Protein AF-A0A954S8F6-F1 (afdb_monomer)

pLDDT: mean 86.88, std 18.27, range [24.78, 98.88]

Sequence (332 aa):
MHRRHVLLTLLISCIGATTTIAADQAVTIVTLGDSITKGVRTGVTADETFASLTETSLTEKGVECQVVNVGIGGERTDQALNRLDEIIELKPRVVTVMYGTNDSYVDPGKVSSRITVEEYTSNLQEIVTQLLLADIQPVLMTEPRWAADASPNGLGEHPNLRLAHYVDACRNVADQLGVPLVDHFAHWTSAESRGQTLRDWTTDGCHPNPAGHRELTQVMLPDLEQVVSHSAGQESAVSELPKRLLSGSEPVRVVCFGDSVTGLYYHTGGRRAYTDLLGIALRRLCPRADVTTINAGISGHTTRDALARIDKDVLAHDPSLVTVMFGLNDMT

Nearest PDB structures (foldseek):
  4q9a-assembly1_B  TM=8.077E-01  e=2.469E-11  Parabacteroides merdae ATCC 43184
  3mil-assembly1_B  TM=7.822E-01  e=2.783E-11  Saccharomyces cerevisiae
  6hfz-assembly3_C  TM=8.121E-01  e=3.360E-09  Roseburia intestinalis L1-82
  6hh9-assembly4_D  TM=8.091E-01  e=1.415E-08  Roseburia intestinalis L1-82
  3dc7-assembly1_C  TM=7.038E-01  e=4.813E-09  Lactiplantibacillus plantarum

Mean predicted aligned error: 11.32 Å

Structure (mmCIF, N/CA/C/O backbone):
data_AF-A0A954S8F6-F1
#
_entry.id   AF-A0A954S8F6-F1
#
loop_
_atom_site.group_PDB
_atom_site.id
_atom_site.type_symbol
_atom_site.label_atom_id
_atom_site.label_alt_id
_atom_site.label_comp_id
_atom_site.label_asym_id
_atom_site.label_entity_id
_atom_site.label_seq_id
_atom_site.pdbx_PDB_ins_code
_atom_site.Cartn_x
_atom_site.Cartn_y
_atom_site.Cartn_z
_atom_site.occupancy
_atom_site.B_iso_or_equiv
_atom_site.auth_seq_id
_atom_site.auth_comp_id
_atom_site.auth_asym_id
_atom_site.auth_atom_id
_atom_site.pdbx_PDB_model_num
ATOM 1 N N . MET A 1 1 ? 15.541 -12.381 52.012 1.00 35.53 1 MET A N 1
ATOM 2 C CA . MET A 1 1 ? 14.583 -12.888 51.003 1.00 35.53 1 MET A CA 1
ATOM 3 C C . MET A 1 1 ? 13.767 -11.713 50.475 1.00 35.53 1 MET A C 1
ATOM 5 O O . MET A 1 1 ? 12.872 -11.236 51.158 1.00 35.53 1 MET A O 1
ATOM 9 N N . HIS A 1 2 ? 14.173 -11.158 49.332 1.00 27.66 2 HIS A N 1
ATOM 10 C CA . HIS A 1 2 ? 13.550 -9.983 48.714 1.00 27.66 2 HIS A CA 1
ATOM 11 C C . HIS A 1 2 ? 12.275 -10.383 47.959 1.00 27.66 2 HIS A C 1
ATOM 13 O O . HIS A 1 2 ? 12.336 -11.159 47.008 1.00 27.66 2 HIS A O 1
ATOM 19 N N . ARG A 1 3 ? 11.128 -9.832 48.368 1.00 30.47 3 ARG A N 1
ATOM 20 C CA . ARG A 1 3 ? 9.889 -9.856 47.582 1.00 30.47 3 ARG A CA 1
ATOM 21 C C . ARG A 1 3 ? 10.039 -8.863 46.429 1.00 30.47 3 ARG A C 1
ATOM 23 O O . ARG A 1 3 ? 10.057 -7.659 46.659 1.00 30.47 3 ARG A O 1
ATOM 30 N N . ARG A 1 4 ? 10.158 -9.360 45.197 1.00 28.64 4 ARG A N 1
ATOM 31 C CA . ARG A 1 4 ? 9.982 -8.537 43.995 1.00 28.64 4 ARG A CA 1
ATOM 32 C C . ARG A 1 4 ? 8.484 -8.331 43.786 1.00 28.64 4 ARG A C 1
ATOM 34 O O . ARG A 1 4 ? 7.770 -9.263 43.430 1.00 28.64 4 ARG A O 1
ATOM 41 N N . HIS A 1 5 ? 8.013 -7.123 44.069 1.00 26.52 5 HIS A N 1
ATOM 42 C CA . HIS A 1 5 ? 6.711 -6.654 43.621 1.00 26.52 5 HIS A CA 1
ATOM 43 C C . HIS A 1 5 ? 6.795 -6.414 42.110 1.00 26.52 5 HIS A C 1
ATOM 45 O O . HIS A 1 5 ? 7.538 -5.545 41.665 1.00 26.52 5 HIS A O 1
ATOM 51 N N . VAL A 1 6 ? 6.071 -7.212 41.326 1.00 27.22 6 VAL A N 1
ATOM 52 C CA . VAL A 1 6 ? 5.793 -6.905 39.920 1.00 27.22 6 VAL A CA 1
ATOM 53 C C . VAL A 1 6 ? 4.703 -5.838 39.932 1.00 27.22 6 VAL A C 1
ATOM 55 O O . VAL A 1 6 ? 3.551 -6.119 40.260 1.00 27.22 6 VAL A O 1
ATOM 58 N N . LEU A 1 7 ? 5.102 -4.592 39.689 1.00 24.78 7 LEU A N 1
ATOM 59 C CA . LEU A 1 7 ? 4.207 -3.453 39.538 1.00 24.78 7 LEU A CA 1
ATOM 60 C C . LEU A 1 7 ? 3.662 -3.491 38.104 1.00 24.78 7 LEU A C 1
ATOM 62 O O . LEU A 1 7 ? 4.373 -3.163 37.159 1.00 24.78 7 LEU A O 1
ATOM 66 N N . LEU A 1 8 ? 2.423 -3.954 37.938 1.00 27.19 8 LEU A N 1
ATOM 67 C CA . LEU A 1 8 ? 1.682 -3.818 36.688 1.00 27.19 8 LEU A CA 1
ATOM 68 C C . LEU A 1 8 ? 1.157 -2.377 36.633 1.00 27.19 8 LEU A C 1
ATOM 7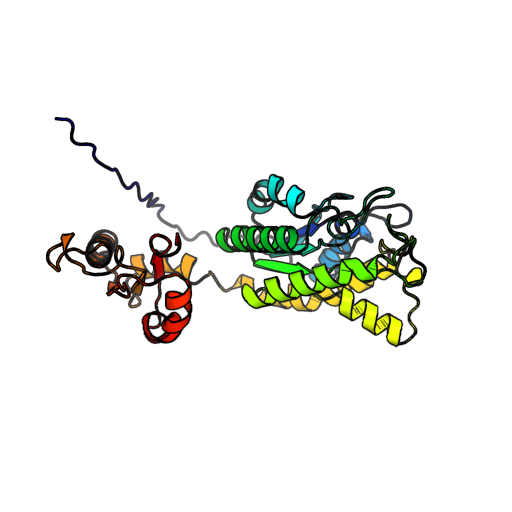0 O O . LEU A 1 8 ? 0.134 -2.059 37.240 1.00 27.19 8 LEU A O 1
ATOM 74 N N . THR A 1 9 ? 1.902 -1.484 35.987 1.00 27.47 9 THR A N 1
ATOM 75 C CA . THR A 1 9 ? 1.496 -0.086 35.820 1.00 27.47 9 THR A CA 1
ATOM 76 C C . THR A 1 9 ? 0.449 -0.001 34.712 1.00 27.47 9 THR A C 1
ATOM 78 O O . THR A 1 9 ? 0.787 0.138 33.542 1.00 27.47 9 THR A O 1
ATOM 81 N N . LEU A 1 10 ? -0.833 -0.098 35.075 1.00 30.28 10 LEU A N 1
ATOM 82 C CA . LEU A 1 10 ? -1.921 0.377 34.221 1.00 30.28 10 LEU A CA 1
ATOM 83 C C . LEU A 1 10 ? -1.986 1.903 34.387 1.00 30.28 10 LEU A C 1
ATOM 85 O O . LEU A 1 10 ? -2.460 2.407 35.407 1.00 30.28 10 LEU A O 1
ATOM 89 N N . LEU A 1 11 ? -1.448 2.643 33.419 1.00 28.64 11 LEU A N 1
ATOM 90 C CA . LEU A 1 11 ? -1.574 4.098 33.345 1.00 28.64 11 LEU A CA 1
ATOM 91 C C . LEU A 1 11 ? -3.010 4.445 32.924 1.00 28.64 11 LEU A C 1
ATOM 93 O O . LEU A 1 11 ? -3.308 4.596 31.745 1.00 28.64 11 LEU A O 1
ATOM 97 N N . ILE A 1 12 ? -3.917 4.559 33.895 1.00 35.09 12 ILE A N 1
ATOM 98 C CA . ILE A 1 12 ? -5.211 5.219 33.687 1.00 35.09 12 ILE A CA 1
ATOM 99 C C . ILE A 1 12 ? -4.988 6.699 33.994 1.00 35.09 12 ILE A C 1
ATOM 101 O O . ILE A 1 12 ? -5.009 7.118 35.152 1.00 35.09 12 ILE A O 1
ATOM 105 N N . SER A 1 13 ? -4.709 7.489 32.957 1.00 32.06 13 SER A N 1
ATOM 106 C CA . SER A 1 13 ? -4.679 8.946 33.080 1.00 32.06 13 SER A CA 1
ATOM 107 C C . SER A 1 13 ? -6.116 9.451 33.223 1.00 32.06 13 SER A C 1
ATOM 109 O O . SER A 1 13 ? -6.873 9.508 32.256 1.00 32.06 13 SER A O 1
ATOM 111 N N . CYS A 1 14 ? -6.519 9.773 34.451 1.00 36.16 14 CYS A N 1
ATOM 112 C CA . CYS A 1 14 ? -7.764 10.480 34.728 1.00 36.16 14 CYS A CA 1
ATOM 113 C C . CYS A 1 14 ? -7.621 11.941 34.284 1.00 36.16 14 CYS A C 1
ATOM 115 O O . CYS A 1 14 ? -7.151 12.777 35.055 1.00 36.16 14 CYS A O 1
ATOM 117 N N . ILE A 1 15 ? -8.053 12.262 33.065 1.00 40.09 15 ILE A N 1
ATOM 118 C CA . ILE A 1 15 ? -8.309 13.645 32.653 1.00 40.09 15 ILE A CA 1
ATOM 119 C C . ILE A 1 15 ? -9.824 13.810 32.568 1.00 40.09 15 ILE A C 1
ATOM 121 O O . ILE A 1 15 ? -10.498 13.131 31.797 1.00 40.09 15 ILE A O 1
ATOM 125 N N . GLY A 1 16 ? -10.369 14.690 33.409 1.00 38.03 16 GLY A N 1
ATOM 126 C CA . GLY A 1 16 ? -11.759 15.115 33.312 1.00 38.03 16 GLY A CA 1
ATOM 127 C C . GLY A 1 16 ? -11.984 15.787 31.963 1.00 38.03 16 GLY A C 1
ATOM 128 O O . GLY A 1 16 ? -11.446 16.862 31.713 1.00 38.03 16 GLY A O 1
ATOM 129 N N . ALA A 1 17 ? -12.753 15.145 31.089 1.00 35.62 17 ALA A N 1
ATOM 130 C CA . ALA A 1 17 ? -13.111 15.702 29.797 1.00 35.62 17 ALA A CA 1
ATOM 131 C C . ALA A 1 17 ? -14.203 16.764 29.988 1.00 35.62 17 ALA A C 1
ATOM 133 O O . ALA A 1 17 ? -15.392 16.461 30.068 1.00 35.62 17 ALA A O 1
ATOM 134 N N . THR A 1 18 ? -13.802 18.031 30.061 1.00 33.28 18 THR A N 1
ATOM 135 C CA . THR A 1 18 ? -14.641 19.111 29.541 1.00 33.28 18 THR A CA 1
ATOM 136 C C . THR A 1 18 ? -14.766 18.890 28.039 1.00 33.28 18 THR A C 1
ATOM 138 O O . THR A 1 18 ? -13.756 18.880 27.339 1.00 33.28 18 THR A O 1
ATOM 141 N N . THR A 1 19 ? -15.984 18.679 27.545 1.00 36.97 19 THR A N 1
ATOM 142 C CA . THR A 1 19 ? -16.290 18.596 26.113 1.00 36.97 19 THR A CA 1
ATOM 143 C C . THR A 1 19 ? -16.042 19.951 25.456 1.00 36.97 19 THR A C 1
ATOM 145 O O . THR A 1 19 ? -16.948 20.769 25.309 1.00 36.97 19 THR A O 1
ATOM 148 N N . THR A 1 20 ? -14.795 20.204 25.077 1.00 31.44 20 THR A N 1
ATOM 149 C CA . THR A 1 20 ? -14.475 21.094 23.966 1.00 31.44 20 THR A CA 1
ATOM 150 C C . THR A 1 20 ? -14.932 20.388 22.700 1.00 31.44 20 THR A C 1
ATOM 152 O O . THR A 1 20 ? -14.438 19.308 22.388 1.00 31.44 20 THR A O 1
ATOM 155 N N . ILE A 1 21 ? -15.898 20.979 21.997 1.00 35.75 21 ILE A N 1
ATOM 156 C CA . ILE A 1 21 ? -16.168 20.643 20.600 1.00 35.75 21 ILE A CA 1
ATOM 157 C C . ILE A 1 21 ? -14.847 20.905 19.877 1.00 35.75 21 ILE A C 1
ATOM 159 O O . ILE A 1 21 ? -14.405 22.054 19.810 1.00 35.75 21 ILE A O 1
ATOM 163 N N . ALA A 1 22 ? -14.159 19.837 19.474 1.00 34.97 22 ALA A N 1
ATOM 164 C CA . ALA A 1 22 ? -12.954 19.949 18.674 1.00 34.97 22 ALA A CA 1
ATOM 165 C C . ALA A 1 22 ? -13.327 20.717 17.404 1.00 34.97 22 ALA A C 1
ATOM 167 O O . ALA A 1 22 ? -14.309 20.381 16.744 1.00 34.97 22 ALA A O 1
ATOM 168 N N . ALA A 1 23 ? -12.594 21.792 17.116 1.00 38.78 23 ALA A N 1
ATOM 169 C CA . ALA A 1 23 ? -12.636 22.395 15.796 1.00 38.78 23 ALA A CA 1
ATOM 170 C C . ALA A 1 23 ? -12.274 21.301 14.786 1.00 38.78 23 ALA A C 1
ATOM 172 O O . ALA A 1 23 ? -11.316 20.565 15.030 1.00 38.78 23 ALA A O 1
ATOM 173 N N . ASP A 1 24 ? -13.071 21.180 13.728 1.00 51.25 24 ASP A N 1
ATOM 174 C CA . ASP A 1 24 ? -12.908 20.197 12.657 1.00 51.25 24 ASP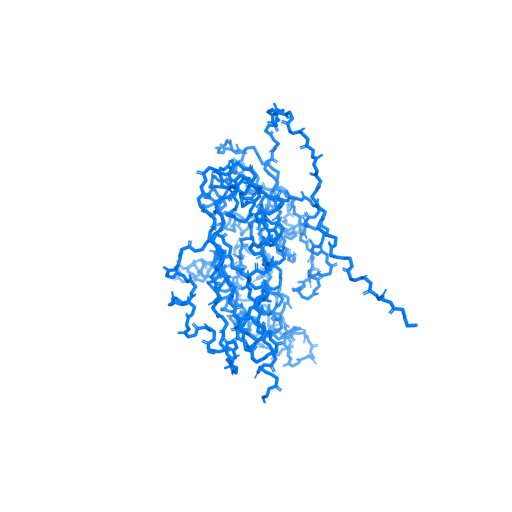 A CA 1
ATOM 175 C C . ASP A 1 24 ? -11.498 20.371 12.070 1.00 51.25 24 ASP A C 1
ATOM 177 O O . ASP A 1 24 ? -11.211 21.352 11.386 1.00 51.25 24 ASP A O 1
ATOM 181 N N . GLN A 1 25 ? -10.551 19.526 12.484 1.00 60.25 25 GLN A N 1
ATOM 182 C CA . GLN A 1 25 ? -9.204 19.551 11.928 1.00 60.25 25 GLN A CA 1
ATOM 183 C C . GLN A 1 25 ? -9.266 18.838 10.583 1.00 60.25 25 GLN A C 1
ATOM 185 O O . GLN A 1 25 ? -9.757 17.712 10.520 1.00 60.25 25 GLN A O 1
ATOM 190 N N . ALA A 1 26 ? -8.747 19.490 9.539 1.00 75.81 26 ALA A N 1
ATOM 191 C CA . ALA A 1 26 ? -8.613 18.907 8.211 1.00 75.81 26 ALA A CA 1
ATOM 192 C C . ALA A 1 26 ? -8.080 17.468 8.293 1.00 75.81 26 ALA A C 1
ATOM 194 O O . ALA A 1 26 ? -7.115 17.184 9.010 1.00 75.81 26 ALA A O 1
ATOM 195 N N . VAL A 1 27 ? -8.714 16.554 7.561 1.00 87.69 27 VAL A N 1
ATOM 196 C CA . VAL A 1 27 ? -8.356 15.135 7.560 1.00 87.69 27 VAL A CA 1
ATOM 197 C C . VAL A 1 27 ? -6.964 14.966 6.954 1.00 87.69 27 VAL A C 1
ATOM 199 O O . VAL A 1 27 ? -6.776 15.194 5.762 1.00 87.69 27 VAL A O 1
ATOM 202 N N . THR A 1 28 ? -5.986 14.527 7.742 1.00 94.19 28 THR A N 1
ATOM 203 C CA . THR A 1 28 ? -4.656 14.191 7.216 1.00 94.19 28 THR A CA 1
ATOM 204 C C . THR A 1 28 ? -4.679 12.812 6.555 1.00 94.19 28 THR A C 1
ATOM 206 O O . THR A 1 28 ? -5.006 11.810 7.194 1.00 94.19 28 THR A O 1
ATOM 209 N N . ILE A 1 29 ? -4.284 12.748 5.288 1.00 96.12 29 ILE A N 1
ATOM 210 C CA . ILE A 1 29 ? -4.060 11.522 4.515 1.00 96.12 29 ILE A CA 1
ATOM 211 C C . ILE A 1 29 ? -2.573 11.469 4.178 1.00 96.12 29 ILE A C 1
ATOM 213 O O . ILE A 1 29 ? -2.017 12.451 3.702 1.00 96.12 29 ILE A O 1
ATOM 217 N N . VAL A 1 30 ? -1.911 10.338 4.394 1.00 98.44 30 VAL A N 1
ATOM 218 C CA . VAL A 1 30 ? -0.504 10.154 4.012 1.00 98.44 30 VAL A CA 1
ATOM 219 C C . VAL A 1 30 ? -0.404 9.173 2.846 1.00 98.44 30 VAL A C 1
ATOM 221 O O . VAL A 1 30 ? -1.067 8.135 2.831 1.00 98.44 30 VAL A O 1
ATOM 224 N N . THR A 1 31 ? 0.449 9.478 1.867 1.00 98.62 31 THR A N 1
ATOM 225 C CA . THR A 1 31 ? 0.816 8.537 0.800 1.00 98.62 31 THR A CA 1
ATOM 226 C C . THR A 1 31 ? 2.229 8.011 1.024 1.00 98.62 31 THR A C 1
ATOM 228 O O . THR A 1 31 ? 3.208 8.741 0.837 1.00 98.62 31 THR A O 1
ATOM 231 N N . LEU A 1 32 ? 2.328 6.745 1.428 1.00 98.81 32 LEU A N 1
ATOM 232 C CA . LEU A 1 32 ? 3.564 6.014 1.683 1.00 98.81 32 LEU A CA 1
ATOM 233 C C . LEU A 1 32 ? 3.915 5.135 0.476 1.00 98.81 32 LEU A C 1
ATOM 235 O O . LEU A 1 32 ? 3.079 4.400 -0.044 1.00 98.81 32 LEU A O 1
ATOM 239 N N . GLY A 1 33 ? 5.158 5.211 0.013 1.00 98.56 33 GLY A N 1
ATOM 240 C CA . GLY A 1 33 ? 5.628 4.386 -1.091 1.00 98.56 33 GLY A CA 1
ATOM 241 C C . GLY A 1 33 ? 6.984 4.817 -1.622 1.00 98.56 33 GLY A C 1
ATOM 242 O O . GLY A 1 33 ? 7.733 5.543 -0.964 1.00 98.56 33 GLY A O 1
ATOM 243 N N . ASP A 1 34 ? 7.281 4.389 -2.841 1.00 98.50 34 ASP A N 1
ATOM 244 C CA . ASP A 1 34 ? 8.601 4.544 -3.438 1.00 98.50 34 ASP A CA 1
ATOM 245 C C . ASP A 1 34 ? 8.728 5.757 -4.393 1.00 98.50 34 ASP A C 1
ATOM 247 O O . ASP A 1 34 ? 8.189 6.843 -4.143 1.00 98.50 34 ASP A O 1
ATOM 251 N N . SER A 1 35 ? 9.479 5.612 -5.495 1.00 97.62 35 SER A N 1
ATOM 252 C CA . SER A 1 35 ? 9.601 6.633 -6.540 1.00 97.62 35 SER A CA 1
ATOM 253 C C . SER A 1 35 ? 8.281 6.955 -7.236 1.00 97.62 35 SER A C 1
ATOM 255 O O . SER A 1 35 ? 8.117 8.096 -7.676 1.00 97.62 35 SER A O 1
ATOM 257 N N . ILE A 1 36 ? 7.355 6.000 -7.346 1.00 98.19 36 ILE A N 1
ATOM 258 C CA . ILE A 1 36 ? 6.042 6.223 -7.960 1.00 98.19 36 ILE A CA 1
ATOM 259 C C . ILE A 1 36 ? 5.189 7.102 -7.041 1.00 98.19 36 ILE A C 1
ATOM 261 O O . ILE A 1 36 ? 4.585 8.064 -7.515 1.00 98.19 36 ILE A O 1
ATOM 265 N N . THR A 1 37 ? 5.229 6.852 -5.729 1.00 98.62 37 THR A N 1
ATOM 266 C CA . THR A 1 37 ? 4.593 7.718 -4.725 1.00 98.62 37 THR A CA 1
ATOM 267 C C . THR A 1 37 ? 5.226 9.094 -4.674 1.00 98.62 37 THR A C 1
ATOM 269 O O . THR A 1 37 ? 4.508 10.089 -4.728 1.00 98.62 37 THR A O 1
ATOM 272 N N . LYS A 1 38 ? 6.562 9.185 -4.681 1.00 98.12 38 LYS A N 1
ATOM 273 C CA . LYS A 1 38 ? 7.257 10.479 -4.744 1.00 98.12 38 LYS A CA 1
ATOM 274 C C . LYS A 1 38 ? 6.790 11.316 -5.941 1.00 98.12 38 LYS A C 1
ATOM 276 O O . LYS A 1 38 ? 6.601 12.520 -5.796 1.00 98.12 38 LYS A O 1
ATOM 281 N N . GLY A 1 39 ? 6.634 10.689 -7.111 1.00 95.44 39 GLY A N 1
ATOM 282 C CA . GLY A 1 39 ? 6.014 11.242 -8.323 1.00 95.44 39 GLY A CA 1
ATOM 283 C C . GLY A 1 39 ? 6.804 12.344 -9.042 1.00 95.44 39 GLY A C 1
ATOM 284 O O . GLY A 1 39 ? 6.907 12.328 -10.264 1.00 95.44 39 GLY A O 1
ATOM 285 N N . VAL A 1 40 ? 7.425 13.274 -8.311 1.00 92.62 40 VAL A N 1
ATOM 286 C CA . VAL A 1 40 ? 8.182 14.393 -8.885 1.00 92.62 40 VAL A CA 1
ATOM 287 C C . VAL A 1 40 ? 9.426 13.886 -9.608 1.00 92.62 40 VAL A C 1
ATOM 289 O O . VAL A 1 40 ? 10.356 13.344 -8.998 1.00 92.62 40 VAL A O 1
ATOM 292 N N . ARG A 1 41 ? 9.458 14.115 -10.922 1.00 90.31 41 ARG A N 1
ATOM 293 C CA . ARG A 1 41 ? 10.547 13.733 -11.829 1.00 90.31 41 ARG A CA 1
ATOM 294 C C . ARG A 1 41 ? 10.539 14.613 -13.075 1.00 90.31 41 ARG A C 1
ATOM 296 O O . ARG A 1 41 ? 9.679 15.469 -13.249 1.00 90.31 41 ARG A O 1
ATOM 303 N N . THR A 1 42 ? 11.494 14.409 -13.978 1.00 88.19 42 THR A N 1
ATOM 304 C CA . THR A 1 42 ? 11.489 15.104 -15.271 1.00 88.19 42 THR A CA 1
ATOM 305 C C . THR A 1 42 ? 10.175 14.838 -16.012 1.00 88.19 42 THR A C 1
ATOM 307 O O . THR A 1 42 ? 9.879 13.692 -16.345 1.00 88.19 42 THR A O 1
ATOM 310 N N . GLY A 1 43 ? 9.403 15.900 -16.264 1.00 88.31 43 GLY A N 1
ATOM 311 C CA . GLY A 1 43 ? 8.100 15.830 -16.934 1.00 88.31 43 GLY A CA 1
ATOM 312 C C . GLY A 1 43 ? 6.888 15.633 -16.015 1.00 88.31 43 GLY A C 1
ATOM 313 O O . GLY A 1 43 ? 5.801 15.441 -16.545 1.00 88.31 43 GLY A O 1
ATOM 314 N N . VAL A 1 44 ? 7.065 15.665 -14.686 1.00 95.44 44 VAL A N 1
ATOM 315 C CA . VAL A 1 44 ? 5.975 15.634 -13.693 1.00 95.44 44 VAL A CA 1
ATOM 316 C C . VAL A 1 44 ? 6.274 16.650 -12.589 1.00 95.44 44 VAL A C 1
ATOM 318 O O . VAL A 1 44 ? 7.270 16.513 -11.868 1.00 95.44 44 VAL A O 1
ATOM 321 N N . THR A 1 45 ? 5.434 17.672 -12.451 1.00 96.12 45 THR A N 1
ATOM 322 C CA . THR A 1 45 ? 5.541 18.663 -11.369 1.00 96.12 45 THR A CA 1
ATOM 323 C C . THR A 1 45 ? 4.869 18.176 -10.080 1.00 96.12 45 THR A C 1
ATOM 325 O O . THR A 1 45 ? 4.191 17.152 -10.054 1.00 96.12 45 THR A O 1
ATOM 328 N N . ALA A 1 46 ? 5.087 18.881 -8.965 1.00 95.31 46 ALA A N 1
ATOM 329 C CA . ALA A 1 46 ? 4.539 18.486 -7.663 1.00 95.31 46 ALA A CA 1
ATOM 330 C C . ALA A 1 46 ? 3.000 18.441 -7.648 1.00 95.31 46 ALA A C 1
ATOM 332 O O . ALA A 1 46 ? 2.418 17.525 -7.069 1.00 95.31 46 ALA A O 1
ATOM 333 N N . ASP A 1 47 ? 2.349 19.384 -8.325 1.00 96.56 47 ASP A N 1
ATOM 334 C CA . ASP A 1 47 ? 0.896 19.487 -8.494 1.00 96.56 47 ASP A CA 1
ATOM 335 C C . ASP A 1 47 ? 0.306 18.434 -9.450 1.00 96.56 47 ASP A C 1
ATOM 337 O O . ASP A 1 47 ? -0.891 18.174 -9.411 1.00 96.56 47 ASP A O 1
ATOM 341 N N . GLU A 1 48 ? 1.141 17.766 -10.248 1.00 97.56 48 GLU A N 1
ATOM 342 C CA . GLU A 1 48 ? 0.727 16.686 -11.154 1.00 97.56 48 GLU A CA 1
ATOM 343 C C . GLU A 1 48 ? 0.854 15.286 -10.535 1.00 97.56 48 GLU A C 1
ATOM 345 O O . GLU A 1 48 ? 0.459 14.298 -11.158 1.00 97.56 48 GLU A O 1
ATOM 350 N N . THR A 1 49 ? 1.409 15.167 -9.325 1.00 98.38 49 THR A N 1
ATOM 351 C CA . THR A 1 49 ? 1.511 13.873 -8.635 1.00 98.38 49 THR A CA 1
ATOM 352 C C . THR A 1 49 ? 0.140 13.382 -8.178 1.00 98.38 49 THR A C 1
ATOM 354 O O . THR A 1 49 ? -0.738 14.177 -7.845 1.00 98.38 49 THR A O 1
ATOM 357 N N . PHE A 1 50 ? -0.042 12.061 -8.088 1.00 98.19 50 PHE A N 1
ATOM 358 C CA . PHE A 1 50 ? -1.336 11.504 -7.677 1.00 98.19 50 PHE A CA 1
ATOM 359 C C . PHE A 1 50 ? -1.742 11.955 -6.266 1.00 98.19 50 PHE A C 1
ATOM 361 O O . PHE A 1 50 ? -2.932 12.077 -5.996 1.00 98.19 50 PHE A O 1
ATOM 368 N N . ALA A 1 51 ? -0.777 12.235 -5.381 1.00 97.62 51 ALA A N 1
ATOM 369 C CA . ALA A 1 51 ? -1.034 12.763 -4.044 1.00 97.62 51 ALA A CA 1
ATOM 370 C C . ALA A 1 51 ? -1.702 14.151 -4.111 1.00 97.62 51 ALA A C 1
ATOM 372 O O . ALA A 1 51 ? -2.786 14.337 -3.560 1.00 97.62 51 ALA A O 1
ATOM 373 N N . SER A 1 52 ? -1.121 15.083 -4.873 1.00 97.75 52 SER A N 1
ATOM 374 C CA . SER A 1 52 ? -1.674 16.433 -5.074 1.00 97.75 52 SER A CA 1
ATOM 375 C C . SER A 1 52 ? -3.007 16.418 -5.825 1.00 97.75 52 SER A C 1
ATOM 377 O O . SER A 1 52 ? -3.939 17.150 -5.484 1.00 97.75 52 SER A O 1
ATOM 379 N N . LEU A 1 53 ? -3.136 15.547 -6.831 1.00 98.12 53 LEU A N 1
ATOM 380 C CA . LEU A 1 53 ? -4.389 15.367 -7.565 1.00 98.12 53 LEU A CA 1
ATOM 381 C C . LEU A 1 53 ? -5.493 14.779 -6.673 1.00 98.12 53 LEU A C 1
ATOM 383 O O . LEU A 1 53 ? -6.656 15.153 -6.821 1.00 98.12 53 LEU A O 1
ATOM 387 N N . THR A 1 54 ? -5.142 13.895 -5.733 1.00 96.94 54 THR A N 1
ATOM 388 C CA . THR A 1 54 ? -6.081 13.341 -4.744 1.00 96.94 54 THR A CA 1
ATOM 389 C C . THR A 1 54 ? -6.577 14.430 -3.800 1.00 96.94 54 THR A C 1
ATOM 391 O O . THR A 1 54 ? -7.784 14.559 -3.623 1.00 96.94 54 THR A O 1
ATOM 394 N N . GLU A 1 55 ? -5.678 15.256 -3.256 1.00 96.00 55 GLU A N 1
ATOM 395 C CA . GLU A 1 55 ? -6.045 16.392 -2.396 1.00 96.00 55 GLU A CA 1
ATOM 396 C C . GLU A 1 55 ? -6.994 17.356 -3.112 1.00 96.00 55 GLU A C 1
ATOM 398 O O . GLU A 1 55 ? -8.049 17.710 -2.583 1.00 96.00 55 GLU A O 1
ATOM 403 N N . THR A 1 56 ? -6.651 17.718 -4.352 1.00 96.19 56 THR A N 1
ATOM 404 C CA . THR A 1 56 ? -7.469 18.597 -5.197 1.00 96.19 56 THR A CA 1
ATOM 405 C C . THR A 1 56 ? -8.856 17.998 -5.421 1.00 96.19 56 THR A C 1
ATOM 407 O O . THR A 1 56 ? -9.862 18.659 -5.177 1.00 96.19 56 THR A O 1
ATOM 410 N N . SER A 1 57 ? -8.922 16.722 -5.812 1.00 95.56 57 SER A N 1
ATOM 411 C CA . SER A 1 57 ? -10.185 16.039 -6.119 1.00 95.56 57 SER A CA 1
ATOM 412 C C . SER A 1 57 ? -11.090 15.894 -4.891 1.00 95.56 57 SER A C 1
ATOM 414 O O . SER A 1 57 ? -12.305 16.058 -4.995 1.00 95.56 57 SER A O 1
ATOM 416 N N . LEU A 1 58 ? -10.518 15.601 -3.719 1.00 92.62 58 LEU A N 1
ATOM 417 C CA . LEU A 1 58 ? -11.262 15.520 -2.459 1.00 92.62 58 LEU A CA 1
ATOM 418 C C . LEU A 1 58 ? -11.764 16.904 -2.019 1.00 92.62 58 LEU A C 1
ATOM 420 O O . LEU A 1 58 ? -12.931 17.043 -1.645 1.00 92.62 58 LEU A O 1
ATOM 424 N N . THR A 1 59 ? -10.934 17.940 -2.164 1.00 91.69 59 THR A N 1
ATOM 425 C CA . THR A 1 59 ? -11.306 19.332 -1.865 1.00 91.69 59 THR A CA 1
ATOM 426 C C . THR A 1 59 ? -12.451 19.814 -2.759 1.00 91.69 59 THR A C 1
ATOM 428 O O . THR A 1 59 ? -13.418 20.397 -2.270 1.00 91.69 59 THR A O 1
ATOM 431 N N . GLU A 1 60 ? -12.402 19.527 -4.064 1.00 92.94 60 GLU A N 1
ATOM 432 C CA . GLU A 1 60 ? -13.482 19.846 -5.013 1.00 92.94 60 GLU A CA 1
ATOM 433 C C . GLU A 1 60 ? -14.805 19.147 -4.665 1.00 92.94 60 GLU A C 1
ATOM 435 O O . GLU A 1 60 ? -15.885 19.663 -4.962 1.00 92.94 60 GLU A O 1
ATOM 440 N N . LYS A 1 61 ? -14.731 17.995 -3.990 1.00 88.56 61 LYS A N 1
ATOM 441 C CA . LYS A 1 61 ? -15.882 17.250 -3.463 1.00 88.56 61 LYS A CA 1
ATOM 442 C C . LYS A 1 61 ? -16.331 17.711 -2.070 1.00 88.56 61 LYS A C 1
ATOM 444 O O . LYS A 1 61 ? -17.283 17.150 -1.531 1.00 88.56 61 LYS A O 1
ATOM 449 N N . GLY A 1 62 ? -15.704 18.745 -1.509 1.00 87.94 62 GLY A N 1
ATOM 450 C CA . GLY A 1 62 ? -16.061 19.332 -0.216 1.00 87.94 62 GLY A CA 1
ATOM 451 C C . GLY A 1 62 ? -15.470 18.612 0.997 1.00 87.94 62 GLY A C 1
ATOM 452 O O . GLY A 1 62 ? -15.933 18.844 2.111 1.00 87.94 62 GLY A O 1
ATOM 453 N N . VAL A 1 63 ? -14.473 17.745 0.801 1.00 86.81 63 VAL A N 1
ATOM 454 C CA . VAL A 1 63 ? -13.718 17.124 1.893 1.00 86.81 63 VAL A CA 1
ATOM 455 C C . VAL A 1 63 ? -12.561 18.047 2.269 1.00 86.81 63 VAL A C 1
ATOM 457 O O . VAL A 1 63 ? -11.661 18.276 1.464 1.00 86.81 63 VAL A O 1
ATOM 460 N N . GLU A 1 64 ? -12.565 18.571 3.495 1.00 88.38 64 GLU A N 1
ATOM 461 C CA . GLU A 1 64 ? -11.432 19.330 4.029 1.00 88.38 64 GLU A CA 1
ATOM 462 C C . GLU A 1 64 ? -10.326 18.354 4.461 1.00 88.38 64 GLU A C 1
ATOM 464 O O . GLU A 1 64 ? -10.393 17.739 5.528 1.00 88.38 64 GLU A O 1
ATOM 469 N N . CYS A 1 65 ? -9.318 18.164 3.607 1.00 90.88 65 CYS A N 1
ATOM 470 C CA . CYS A 1 65 ? -8.206 17.250 3.859 1.00 90.88 65 CYS A CA 1
ATOM 471 C C . CYS A 1 65 ? -6.852 17.856 3.491 1.00 90.88 65 CYS A C 1
ATOM 473 O O . CYS A 1 65 ? -6.769 18.738 2.640 1.00 90.88 65 CYS A 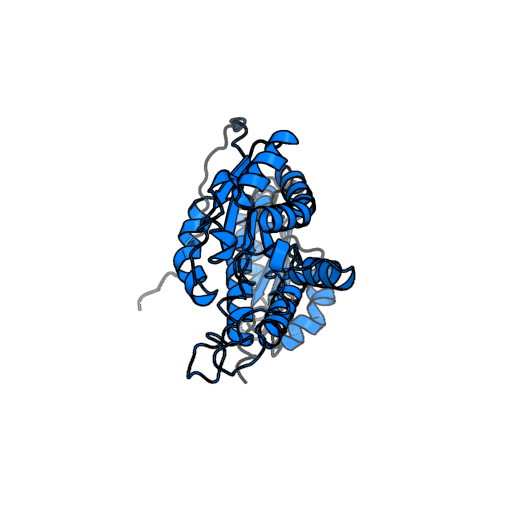O 1
ATOM 475 N N . GLN A 1 66 ? -5.798 17.311 4.097 1.00 95.00 66 GLN A N 1
ATOM 476 C CA . GLN A 1 66 ? -4.419 17.509 3.673 1.00 95.00 66 GLN A CA 1
ATOM 477 C C . GLN A 1 66 ? -3.833 16.174 3.208 1.00 95.00 66 GLN A C 1
ATOM 479 O O . GLN A 1 66 ? -3.877 15.200 3.963 1.00 95.00 66 GLN A O 1
ATOM 484 N N . VAL A 1 67 ? -3.237 16.122 2.014 1.00 96.81 67 VAL A N 1
ATOM 485 C CA . VAL A 1 67 ? -2.520 14.924 1.542 1.00 96.81 67 VAL A CA 1
ATOM 486 C C . VAL A 1 67 ? -1.010 15.128 1.663 1.00 96.81 67 VAL A C 1
ATOM 488 O O . VAL A 1 67 ? -0.404 15.937 0.966 1.00 96.81 67 VAL A O 1
ATOM 491 N N . VAL A 1 68 ? -0.376 14.357 2.543 1.00 97.94 68 VAL A N 1
ATOM 492 C CA . VAL A 1 68 ? 1.064 14.405 2.805 1.00 97.94 68 VAL A CA 1
ATOM 493 C C . VAL A 1 68 ? 1.768 13.289 2.037 1.00 97.94 68 VAL A C 1
ATOM 495 O O . VAL A 1 68 ? 1.644 12.105 2.356 1.00 97.94 68 VAL A O 1
ATOM 498 N N . ASN A 1 69 ? 2.548 13.671 1.030 1.00 98.38 69 ASN A N 1
ATOM 499 C CA . ASN A 1 69 ? 3.358 12.734 0.261 1.00 98.38 69 ASN A CA 1
ATOM 500 C C . ASN A 1 69 ? 4.686 12.438 0.968 1.00 98.38 69 ASN A C 1
ATOM 502 O O . ASN A 1 69 ? 5.520 13.331 1.122 1.00 98.38 69 ASN A O 1
ATOM 506 N N . VAL A 1 70 ? 4.898 11.178 1.357 1.00 98.38 70 VAL A N 1
ATOM 507 C CA . VAL A 1 70 ? 6.136 10.715 2.005 1.00 98.38 70 VAL A CA 1
ATOM 508 C C . VAL A 1 70 ? 6.890 9.689 1.154 1.00 98.38 70 VAL A C 1
ATOM 510 O O . VAL A 1 70 ? 7.605 8.847 1.694 1.00 98.38 70 VAL A O 1
ATOM 513 N N . GLY A 1 71 ? 6.728 9.725 -0.171 1.00 98.31 71 GLY A N 1
ATOM 514 C CA . GLY A 1 71 ? 7.379 8.793 -1.089 1.00 98.31 71 GLY A CA 1
ATOM 515 C C . GLY A 1 71 ? 8.897 8.985 -1.194 1.00 98.31 71 GLY A C 1
ATOM 516 O O . GLY A 1 71 ? 9.385 10.112 -1.339 1.00 98.31 71 GLY A O 1
ATOM 517 N N . ILE A 1 72 ? 9.658 7.885 -1.181 1.00 98.38 72 ILE A N 1
ATOM 518 C CA . ILE A 1 72 ? 11.126 7.904 -1.302 1.00 98.38 72 ILE A CA 1
ATOM 519 C C . ILE A 1 72 ? 11.579 7.073 -2.504 1.00 98.38 72 ILE A C 1
ATOM 521 O O . ILE A 1 72 ? 11.308 5.886 -2.630 1.00 98.38 72 ILE A O 1
ATOM 525 N N . GLY A 1 73 ? 12.333 7.701 -3.407 1.00 98.00 73 GLY A N 1
ATOM 526 C CA . GLY A 1 73 ? 12.785 7.044 -4.631 1.00 98.00 73 GLY A CA 1
ATOM 527 C C . GLY A 1 73 ? 13.670 5.823 -4.372 1.00 98.00 73 GLY A C 1
ATOM 528 O O . GLY A 1 73 ? 14.696 5.943 -3.706 1.00 98.00 73 GLY A O 1
ATOM 529 N N . GLY A 1 74 ? 13.297 4.680 -4.953 1.00 97.44 74 GLY A N 1
ATOM 530 C CA . GLY A 1 74 ? 14.038 3.420 -4.829 1.00 97.44 74 GLY A CA 1
ATOM 531 C C . GLY A 1 74 ? 13.816 2.672 -3.511 1.00 97.44 74 GLY A C 1
ATOM 532 O O . GLY A 1 74 ? 14.460 1.645 -3.292 1.00 97.44 74 GLY A O 1
ATOM 533 N N . GLU A 1 75 ? 12.951 3.191 -2.639 1.00 98.44 75 GLU A N 1
ATOM 534 C CA . GLU A 1 75 ? 12.651 2.579 -1.350 1.00 98.44 75 GLU A CA 1
ATOM 535 C C . GLU A 1 75 ? 11.902 1.251 -1.514 1.00 98.44 75 GLU A C 1
ATOM 537 O O . GLU A 1 75 ? 11.144 1.051 -2.463 1.00 98.44 75 GLU A O 1
ATOM 542 N N . ARG A 1 76 ? 12.147 0.341 -0.575 1.00 98.62 76 ARG A N 1
ATOM 543 C CA . ARG A 1 76 ? 11.486 -0.959 -0.438 1.00 98.62 76 ARG A CA 1
ATOM 544 C C . ARG A 1 76 ? 10.758 -1.051 0.899 1.00 98.62 76 ARG A C 1
ATOM 546 O O . ARG A 1 76 ? 11.020 -0.274 1.820 1.00 98.62 76 ARG A O 1
ATOM 553 N N . THR A 1 77 ? 9.921 -2.068 1.047 1.00 98.31 77 THR A N 1
ATOM 554 C CA . THR A 1 77 ? 9.162 -2.315 2.281 1.00 98.31 77 THR A CA 1
ATOM 555 C C . THR A 1 77 ? 10.040 -2.494 3.532 1.00 98.31 77 THR A C 1
ATOM 557 O O . THR A 1 77 ? 9.687 -1.976 4.589 1.00 98.31 77 THR A O 1
ATOM 560 N N . ASP A 1 78 ? 11.217 -3.127 3.426 1.00 97.75 78 ASP A N 1
ATOM 561 C CA . ASP A 1 78 ? 12.149 -3.305 4.558 1.00 97.75 78 ASP A CA 1
ATOM 562 C C . ASP A 1 78 ? 12.745 -1.976 5.045 1.00 97.75 78 ASP A C 1
ATOM 564 O O . ASP A 1 78 ? 13.110 -1.815 6.209 1.00 97.75 78 ASP A O 1
ATOM 568 N N . GLN A 1 79 ? 12.828 -0.997 4.146 1.00 98.44 79 GLN A N 1
ATOM 569 C CA . GLN A 1 79 ? 13.327 0.337 4.446 1.00 98.44 79 GLN A CA 1
ATOM 570 C C . GLN A 1 79 ? 12.227 1.219 5.038 1.00 98.44 79 GLN A C 1
ATOM 572 O O . GLN A 1 79 ? 12.491 1.909 6.024 1.00 98.44 79 GLN A O 1
ATOM 577 N N . ALA A 1 80 ? 11.006 1.129 4.499 1.00 98.12 80 ALA A N 1
ATOM 578 C CA . ALA A 1 80 ? 9.833 1.863 4.970 1.00 98.12 80 ALA A CA 1
ATOM 579 C C . ALA A 1 80 ? 9.530 1.607 6.458 1.00 98.12 80 ALA A C 1
ATOM 581 O O . ALA A 1 80 ? 9.204 2.540 7.191 1.00 98.12 80 ALA A O 1
ATOM 582 N N . LEU A 1 81 ? 9.720 0.366 6.926 1.00 95.12 81 LEU A N 1
ATOM 583 C CA . LEU A 1 81 ? 9.552 -0.009 8.335 1.00 95.12 81 LEU A CA 1
ATOM 584 C C . LEU A 1 81 ? 10.408 0.826 9.298 1.00 95.12 81 LEU A C 1
ATOM 586 O O . LEU A 1 81 ? 9.964 1.128 10.400 1.00 95.12 81 LEU A O 1
ATOM 590 N N . ASN A 1 82 ? 11.605 1.259 8.888 1.00 96.19 82 ASN A N 1
ATOM 591 C CA . ASN A 1 82 ? 12.506 2.018 9.767 1.00 96.19 82 ASN A CA 1
ATOM 592 C C . ASN A 1 82 ? 12.020 3.442 10.068 1.00 96.19 82 ASN A C 1
ATOM 594 O O . ASN A 1 82 ? 12.575 4.092 10.949 1.00 96.19 82 ASN A O 1
ATOM 598 N N . ARG A 1 83 ? 11.029 3.938 9.320 1.00 97.31 83 ARG A N 1
ATOM 599 C CA . ARG A 1 83 ? 10.481 5.296 9.451 1.00 97.31 83 ARG A CA 1
ATOM 600 C C . ARG A 1 83 ? 8.965 5.308 9.641 1.00 97.31 83 ARG A C 1
ATOM 602 O O . ARG A 1 83 ? 8.337 6.353 9.481 1.00 97.31 83 ARG A O 1
ATOM 609 N N . LEU A 1 84 ? 8.366 4.155 9.943 1.00 96.06 84 LEU A N 1
ATOM 610 C CA . LEU A 1 84 ? 6.919 4.057 10.113 1.00 96.06 84 LEU A CA 1
ATOM 611 C C . LEU A 1 84 ? 6.437 4.851 11.335 1.00 96.06 84 LEU A C 1
ATOM 613 O O . LEU A 1 84 ? 5.395 5.496 11.255 1.00 96.06 84 LEU A O 1
ATOM 617 N N . ASP A 1 85 ? 7.237 4.906 12.402 1.00 95.75 85 ASP A N 1
ATOM 618 C CA . ASP A 1 85 ? 6.955 5.731 13.584 1.00 95.75 85 ASP A CA 1
ATOM 619 C C . ASP A 1 85 ? 6.787 7.217 13.224 1.00 95.75 85 ASP A C 1
ATOM 621 O O . ASP A 1 85 ? 5.828 7.849 13.659 1.00 95.75 85 ASP A O 1
ATOM 625 N N . GLU A 1 86 ? 7.645 7.766 12.354 1.00 97.56 86 GLU A N 1
ATOM 626 C CA . GLU A 1 86 ? 7.547 9.164 11.899 1.00 97.56 86 GLU A CA 1
ATOM 627 C C . GLU A 1 86 ? 6.225 9.435 11.161 1.00 97.56 86 GLU A C 1
ATOM 629 O O . GLU A 1 86 ? 5.663 10.524 11.254 1.00 97.56 86 GLU A O 1
ATOM 634 N N . ILE A 1 87 ? 5.705 8.438 10.438 1.00 97.56 87 ILE A N 1
ATOM 635 C CA . ILE A 1 87 ? 4.425 8.523 9.722 1.00 97.56 87 ILE A CA 1
ATOM 636 C C . ILE A 1 87 ? 3.256 8.443 10.704 1.00 97.56 87 ILE A C 1
ATOM 638 O O . ILE A 1 87 ? 2.291 9.197 10.577 1.00 97.56 87 ILE A O 1
ATOM 642 N N . ILE A 1 88 ? 3.346 7.556 11.695 1.00 94.19 88 ILE A N 1
ATOM 643 C CA . ILE A 1 88 ? 2.350 7.416 12.761 1.00 94.19 88 ILE A CA 1
ATOM 644 C C . ILE A 1 88 ? 2.270 8.705 13.594 1.00 94.19 88 ILE A C 1
ATOM 646 O O . ILE A 1 88 ? 1.177 9.137 13.964 1.00 94.19 88 ILE A O 1
ATOM 650 N N . GLU A 1 89 ? 3.399 9.375 13.837 1.00 95.75 89 GLU A N 1
ATOM 651 C CA . GLU A 1 89 ? 3.460 10.651 14.560 1.00 95.75 89 GLU A CA 1
ATOM 652 C C . GLU A 1 89 ? 2.709 11.794 13.858 1.00 95.75 89 GLU A C 1
ATOM 654 O O . GLU A 1 89 ? 2.228 12.708 14.537 1.00 95.75 89 GLU A O 1
ATOM 659 N N . LEU A 1 90 ? 2.518 11.718 12.533 1.00 94.12 90 LEU A N 1
ATOM 660 C CA . LEU A 1 90 ? 1.660 12.651 11.787 1.00 94.12 90 LEU A CA 1
ATOM 661 C C . LEU A 1 90 ? 0.169 12.488 12.130 1.00 94.12 90 LEU A C 1
ATOM 663 O O . LEU A 1 90 ? -0.636 13.337 11.745 1.00 94.12 90 LEU A O 1
ATOM 667 N N . LYS A 1 91 ? -0.199 11.410 12.839 1.00 93.38 91 LYS A N 1
ATOM 668 C CA . LYS A 1 91 ? -1.574 11.019 13.188 1.00 93.38 91 LYS A CA 1
ATOM 669 C C . LYS A 1 91 ? -2.534 11.088 11.994 1.00 93.38 91 LYS A C 1
ATOM 671 O O . LYS A 1 91 ? -3.596 11.711 12.099 1.00 93.38 91 LYS A O 1
ATOM 676 N N . PRO A 1 92 ? -2.166 10.503 10.839 1.00 94.75 92 PRO A N 1
ATOM 677 C CA . PRO A 1 92 ? -3.039 10.516 9.684 1.00 94.75 92 PRO A CA 1
ATOM 678 C C . PRO A 1 92 ? -4.298 9.701 9.963 1.00 94.75 92 PRO A C 1
ATOM 680 O O . PRO A 1 92 ? -4.268 8.690 10.656 1.00 94.75 92 PRO A O 1
ATOM 683 N N . ARG A 1 93 ? -5.414 10.105 9.364 1.00 91.50 93 ARG A N 1
ATOM 684 C CA . ARG A 1 93 ? -6.631 9.290 9.339 1.00 91.50 93 ARG A CA 1
ATOM 685 C C . ARG A 1 93 ? -6.434 8.059 8.455 1.00 91.50 93 ARG A C 1
ATOM 687 O O . ARG A 1 93 ? -6.931 6.981 8.766 1.00 91.50 93 ARG A O 1
ATOM 694 N N . VAL A 1 94 ? -5.731 8.251 7.339 1.00 95.00 94 VAL A N 1
ATOM 695 C CA . VAL A 1 94 ? -5.520 7.239 6.304 1.00 95.00 94 VAL A CA 1
ATOM 696 C C . VAL A 1 94 ? -4.063 7.237 5.873 1.00 95.00 94 VAL A C 1
ATOM 698 O O . VAL A 1 94 ? -3.491 8.301 5.631 1.00 95.00 94 VAL A O 1
ATOM 701 N N . VAL A 1 95 ? -3.485 6.050 5.710 1.00 98.19 95 VAL A N 1
ATOM 702 C CA . VAL A 1 95 ? -2.195 5.867 5.037 1.00 98.19 95 VAL A CA 1
ATOM 703 C C . VAL A 1 95 ? -2.408 4.954 3.840 1.00 98.19 95 VAL A C 1
ATOM 705 O O . VAL A 1 95 ? -2.774 3.790 3.987 1.00 98.19 95 VAL A O 1
ATOM 708 N N . THR A 1 96 ? -2.160 5.473 2.644 1.00 98.62 96 THR A N 1
ATOM 709 C CA . THR A 1 96 ? -2.056 4.629 1.450 1.00 98.62 96 THR A CA 1
ATOM 710 C C . THR A 1 96 ? -0.643 4.060 1.362 1.00 98.62 96 THR A C 1
ATOM 712 O O . THR A 1 96 ? 0.315 4.783 1.635 1.00 98.62 96 THR A O 1
ATOM 715 N N . VAL A 1 97 ? -0.502 2.777 1.026 1.00 98.81 97 VAL A N 1
ATOM 716 C CA . VAL A 1 97 ? 0.793 2.077 0.989 1.00 98.81 97 VAL A CA 1
ATOM 717 C C . VAL A 1 97 ? 0.978 1.422 -0.375 1.00 98.81 97 VAL A C 1
ATOM 719 O O . VAL A 1 97 ? 0.252 0.487 -0.710 1.00 98.81 97 VAL A O 1
ATOM 722 N N . MET A 1 98 ? 1.965 1.889 -1.143 1.00 98.81 98 MET A N 1
ATOM 723 C CA . MET A 1 98 ? 2.289 1.362 -2.472 1.00 98.81 98 MET A CA 1
ATOM 724 C C . MET A 1 98 ? 3.780 1.025 -2.580 1.00 98.81 98 MET A C 1
ATOM 726 O O . MET A 1 98 ? 4.622 1.921 -2.626 1.00 98.81 98 MET A O 1
ATOM 730 N N . TYR A 1 99 ? 4.080 -0.274 -2.613 1.00 98.88 99 TYR A N 1
ATOM 731 C CA . TYR A 1 99 ? 5.418 -0.835 -2.824 1.00 98.88 99 TYR A CA 1
ATOM 732 C C . TYR A 1 99 ? 5.328 -2.140 -3.616 1.00 98.88 99 TYR A C 1
ATOM 734 O O . TYR A 1 99 ? 4.280 -2.789 -3.661 1.00 98.88 99 TYR A O 1
ATOM 742 N N . GLY A 1 100 ? 6.458 -2.595 -4.149 1.00 98.38 100 GLY A N 1
ATOM 743 C CA . GLY A 1 100 ? 6.578 -3.849 -4.892 1.00 98.38 100 GLY A CA 1
ATOM 744 C C . GLY A 1 100 ? 7.472 -3.710 -6.120 1.00 98.38 100 GLY A C 1
ATOM 745 O O . GLY A 1 100 ? 8.129 -4.675 -6.521 1.00 98.38 100 GLY A O 1
ATOM 746 N N . THR A 1 101 ? 7.558 -2.507 -6.698 1.00 98.25 101 THR A N 1
ATOM 747 C CA . THR A 1 101 ? 8.360 -2.247 -7.897 1.00 98.25 101 THR A CA 1
ATOM 748 C C . THR A 1 101 ? 9.836 -2.447 -7.582 1.00 98.25 101 THR A C 1
ATOM 750 O O . THR A 1 101 ? 10.516 -3.230 -8.245 1.00 98.25 101 THR A O 1
ATOM 753 N N . ASN A 1 102 ? 10.331 -1.792 -6.530 1.00 98.56 102 ASN A N 1
ATOM 754 C CA . ASN A 1 102 ? 11.725 -1.908 -6.110 1.00 98.56 102 ASN A CA 1
ATOM 755 C C . ASN A 1 102 ? 12.028 -3.226 -5.392 1.00 98.56 102 ASN A C 1
ATOM 757 O O . ASN A 1 102 ? 13.132 -3.748 -5.543 1.00 98.56 102 ASN A O 1
ATOM 761 N N . ASP A 1 103 ? 11.067 -3.761 -4.644 1.00 98.75 103 ASP A N 1
ATOM 762 C CA . ASP A 1 103 ? 11.159 -5.026 -3.915 1.00 98.75 103 ASP A CA 1
ATOM 763 C C . ASP A 1 103 ? 11.391 -6.202 -4.878 1.00 98.75 103 ASP A C 1
ATOM 765 O O . ASP A 1 103 ? 12.327 -6.987 -4.708 1.00 98.75 103 ASP A O 1
ATOM 769 N N . SER A 1 104 ? 10.591 -6.259 -5.949 1.00 98.56 104 SER A N 1
ATOM 770 C CA . SER A 1 104 ? 10.618 -7.334 -6.945 1.00 98.56 104 SER A CA 1
ATOM 771 C C . SER A 1 104 ? 11.756 -7.229 -7.963 1.00 98.56 104 SER A C 1
ATOM 773 O O . SER A 1 104 ? 12.089 -8.231 -8.610 1.00 98.56 104 SER A O 1
ATOM 775 N N . TYR A 1 105 ? 12.362 -6.047 -8.117 1.00 98.38 105 TYR A N 1
ATOM 776 C CA . TYR A 1 105 ? 13.368 -5.796 -9.145 1.00 98.38 105 TYR A CA 1
ATOM 777 C C . TYR A 1 105 ? 14.630 -6.636 -8.933 1.00 98.38 105 TYR A C 1
ATOM 779 O O . TYR A 1 105 ? 15.060 -6.871 -7.806 1.00 98.38 105 TYR A O 1
ATOM 787 N N . VAL A 1 106 ? 15.253 -7.060 -10.032 1.00 98.38 106 VAL A N 1
ATOM 788 C CA . VAL A 1 106 ? 16.543 -7.760 -10.014 1.00 98.38 106 VAL A CA 1
ATOM 789 C C . VAL A 1 106 ? 17.598 -6.829 -10.585 1.00 98.38 106 VAL A C 1
ATOM 791 O O . VAL A 1 106 ? 17.505 -6.426 -11.744 1.00 98.38 106 VAL A O 1
ATOM 794 N N . ASP A 1 107 ? 18.602 -6.481 -9.786 1.00 97.81 107 ASP A N 1
ATOM 795 C CA . ASP A 1 107 ? 19.674 -5.592 -10.232 1.00 97.81 107 ASP A CA 1
ATOM 796 C C . ASP A 1 107 ? 20.614 -6.277 -11.244 1.00 97.81 107 ASP A C 1
ATOM 798 O O . ASP A 1 107 ? 20.801 -7.498 -11.193 1.00 97.81 107 ASP A O 1
ATOM 802 N N . PRO A 1 108 ? 21.253 -5.523 -12.160 1.00 96.81 108 PRO A N 1
ATOM 803 C CA . PRO A 1 108 ? 22.236 -6.075 -13.089 1.00 96.81 108 PRO A CA 1
ATOM 804 C C . PRO A 1 108 ? 23.329 -6.890 -12.383 1.00 96.81 108 PRO A C 1
ATOM 806 O O . PRO A 1 108 ? 23.942 -6.439 -11.415 1.00 96.81 108 PRO A O 1
ATOM 809 N N . GLY A 1 109 ? 23.582 -8.103 -12.880 1.00 96.69 109 GLY A N 1
ATOM 810 C CA . GLY A 1 109 ? 24.556 -9.026 -12.285 1.00 96.69 109 GLY A CA 1
ATOM 811 C C . GLY A 1 109 ? 24.074 -9.738 -11.014 1.00 96.69 109 GLY A C 1
ATOM 812 O O . GLY A 1 109 ? 24.866 -10.431 -10.374 1.00 96.69 109 GLY A O 1
ATOM 813 N N . LYS A 1 110 ? 22.799 -9.585 -10.635 1.00 97.31 110 LYS A N 1
ATOM 814 C CA . LYS A 1 110 ? 22.141 -10.358 -9.573 1.00 97.31 110 LYS A CA 1
ATOM 815 C C . LYS A 1 110 ? 21.220 -11.422 -10.164 1.00 97.31 110 LYS A C 1
ATOM 817 O O . LYS A 1 110 ? 20.866 -11.381 -11.337 1.00 97.31 110 LYS A O 1
ATOM 822 N N . VAL A 1 111 ? 20.860 -12.391 -9.324 1.00 95.12 111 VAL A N 1
ATOM 823 C CA . VAL A 1 111 ? 20.041 -13.556 -9.704 1.00 95.12 111 VAL A CA 1
ATOM 824 C C . VAL A 1 111 ? 18.728 -13.661 -8.925 1.00 95.12 111 VAL A C 1
ATOM 826 O O . VAL A 1 111 ? 17.963 -14.596 -9.133 1.00 95.12 111 VAL A O 1
ATOM 829 N N . SER A 1 112 ? 18.467 -12.716 -8.024 1.00 96.44 112 SER A N 1
ATOM 830 C CA . SER A 1 112 ? 17.290 -12.680 -7.157 1.00 96.44 112 SER A CA 1
ATOM 831 C C . SER A 1 112 ? 16.748 -11.259 -7.050 1.00 96.44 112 SER A C 1
ATOM 833 O O . SER A 1 112 ? 17.495 -10.296 -7.243 1.00 96.44 112 SER A O 1
ATOM 835 N N . SER A 1 113 ? 15.458 -11.144 -6.727 1.00 98.25 113 SER A N 1
ATOM 836 C CA . SER A 1 113 ? 14.827 -9.875 -6.356 1.00 98.25 113 SER A CA 1
ATOM 837 C C . SER A 1 113 ? 15.535 -9.241 -5.149 1.00 98.25 113 SER A C 1
ATOM 839 O O . SER A 1 113 ? 16.249 -9.934 -4.414 1.00 98.25 113 SER A O 1
ATOM 841 N N . ARG A 1 114 ? 15.388 -7.920 -4.970 1.00 98.44 114 ARG A N 1
ATOM 842 C CA . ARG A 1 114 ? 16.067 -7.177 -3.891 1.00 98.44 114 ARG A CA 1
ATOM 843 C C . ARG A 1 114 ? 15.630 -7.618 -2.498 1.00 98.44 114 ARG A C 1
ATOM 845 O O . ARG A 1 114 ? 16.462 -7.617 -1.597 1.00 98.44 114 ARG A O 1
ATOM 852 N N . ILE A 1 115 ? 14.368 -8.002 -2.353 1.00 97.94 115 ILE A N 1
ATOM 853 C CA . ILE A 1 115 ? 13.865 -8.786 -1.220 1.00 97.94 115 ILE A CA 1
ATOM 854 C C . ILE A 1 115 ? 13.106 -9.995 -1.763 1.00 97.94 115 ILE A C 1
ATOM 856 O O . ILE A 1 115 ? 12.885 -10.085 -2.968 1.00 97.94 115 ILE A O 1
ATOM 860 N N . THR A 1 116 ? 12.762 -10.956 -0.914 1.00 98.19 116 THR A N 1
ATOM 861 C CA . THR A 1 116 ? 11.912 -12.098 -1.284 1.00 98.19 116 THR A CA 1
ATOM 862 C C . THR A 1 116 ? 10.421 -11.753 -1.193 1.00 98.19 116 THR A C 1
ATOM 864 O O . THR A 1 116 ? 10.037 -10.762 -0.569 1.00 98.19 116 THR A O 1
ATOM 867 N N . VAL A 1 117 ? 9.556 -12.576 -1.801 1.00 98.12 117 VAL A N 1
ATOM 868 C CA . VAL A 1 117 ? 8.092 -12.405 -1.694 1.00 98.12 117 VAL A CA 1
ATOM 869 C C . VAL A 1 117 ? 7.638 -12.624 -0.250 1.00 98.12 117 VAL A C 1
ATOM 871 O O . VAL A 1 117 ? 6.736 -11.940 0.230 1.00 98.12 117 VAL A O 1
ATOM 874 N N . GLU A 1 118 ? 8.285 -13.545 0.461 1.00 95.12 118 GLU A N 1
ATOM 875 C CA . GLU A 1 118 ? 8.032 -13.835 1.868 1.00 95.12 118 GLU A CA 1
ATOM 876 C C . GLU A 1 118 ? 8.387 -12.635 2.755 1.00 95.12 118 GLU A C 1
ATOM 878 O O . GLU A 1 118 ? 7.550 -12.199 3.542 1.00 95.12 118 GLU A O 1
ATOM 883 N N . GLU A 1 119 ? 9.576 -12.045 2.579 1.00 95.69 119 GLU A N 1
ATOM 884 C CA . GLU A 1 119 ? 9.977 -10.829 3.304 1.00 95.69 119 GLU A CA 1
ATOM 885 C C . GLU A 1 119 ? 9.047 -9.653 2.992 1.00 95.69 119 GLU A C 1
ATOM 887 O O . GLU A 1 119 ? 8.595 -8.977 3.910 1.00 95.69 119 GLU A O 1
ATOM 892 N N . TYR A 1 120 ? 8.694 -9.440 1.720 1.00 98.69 120 TYR A N 1
ATOM 893 C CA . TYR A 1 120 ? 7.717 -8.420 1.324 1.00 98.69 120 TYR A CA 1
ATOM 894 C C . TYR A 1 120 ? 6.359 -8.620 2.010 1.00 98.69 120 TYR A C 1
ATOM 896 O O . TYR A 1 120 ? 5.781 -7.668 2.533 1.00 98.69 120 TYR A O 1
ATOM 904 N N . THR A 1 121 ? 5.869 -9.863 2.047 1.00 96.25 121 THR A N 1
ATOM 905 C CA . THR A 1 121 ? 4.602 -10.220 2.701 1.00 96.25 121 THR A CA 1
ATOM 906 C C . THR A 1 121 ? 4.654 -9.889 4.189 1.00 96.25 121 THR A C 1
ATOM 908 O O . THR A 1 121 ? 3.760 -9.211 4.691 1.00 96.25 121 THR A O 1
ATOM 911 N N . SER A 1 122 ? 5.715 -10.311 4.885 1.00 89.19 122 SER A N 1
ATOM 912 C CA . SER A 1 122 ? 5.902 -10.009 6.307 1.00 89.19 122 SER A CA 1
ATOM 913 C C . SER A 1 122 ? 6.028 -8.508 6.569 1.00 89.19 122 SER A C 1
ATOM 915 O O . SER A 1 122 ? 5.427 -8.008 7.516 1.00 89.19 122 SER A O 1
ATOM 917 N N . ASN A 1 123 ? 6.737 -7.771 5.712 1.00 97.50 123 ASN A N 1
ATOM 918 C CA . ASN A 1 123 ? 6.871 -6.325 5.861 1.00 97.50 123 ASN A CA 1
ATOM 919 C C . ASN A 1 123 ? 5.530 -5.605 5.676 1.00 97.50 123 ASN A C 1
ATOM 921 O O . ASN A 1 123 ? 5.205 -4.726 6.468 1.00 97.50 123 ASN A O 1
ATOM 925 N N . LEU A 1 124 ? 4.730 -5.973 4.666 1.00 98.06 124 LEU A N 1
ATOM 926 C CA . LEU A 1 124 ? 3.395 -5.393 4.485 1.00 98.06 124 LEU A CA 1
ATOM 927 C C . LEU A 1 124 ? 2.471 -5.710 5.663 1.00 98.06 124 LEU A C 1
ATOM 929 O O . LEU A 1 124 ? 1.752 -4.823 6.119 1.00 98.06 124 LEU A O 1
ATOM 933 N N . GLN A 1 125 ? 2.500 -6.948 6.165 1.00 95.00 125 GLN A N 1
ATOM 934 C CA . GLN A 1 125 ? 1.726 -7.337 7.343 1.00 95.00 125 GLN A CA 1
ATOM 935 C C . GLN A 1 125 ? 2.104 -6.492 8.561 1.00 95.00 125 GLN A C 1
ATOM 937 O O . GLN A 1 125 ? 1.215 -6.010 9.262 1.00 95.00 125 GLN A O 1
ATOM 942 N N . GLU A 1 126 ? 3.399 -6.268 8.787 1.00 93.94 126 GLU A N 1
ATOM 943 C CA . GLU A 1 126 ? 3.892 -5.439 9.886 1.00 93.94 126 GLU A CA 1
ATOM 944 C C . GLU A 1 126 ? 3.482 -3.970 9.716 1.00 93.94 126 GLU A C 1
ATOM 946 O O . GLU A 1 126 ? 2.931 -3.384 10.647 1.00 93.94 126 GLU A O 1
ATOM 951 N N . ILE A 1 127 ? 3.656 -3.393 8.518 1.00 96.94 127 ILE A N 1
ATOM 952 C CA . ILE A 1 127 ? 3.238 -2.013 8.219 1.00 96.94 127 ILE A CA 1
ATOM 953 C C . ILE A 1 127 ? 1.744 -1.834 8.509 1.00 96.94 127 ILE A C 1
ATOM 955 O O . ILE A 1 127 ? 1.357 -0.932 9.250 1.00 96.94 127 ILE A O 1
ATOM 959 N N . VAL A 1 128 ? 0.897 -2.709 7.962 1.00 95.38 128 VAL A N 1
ATOM 960 C CA . VAL A 1 128 ? -0.559 -2.658 8.166 1.00 95.38 128 VAL A CA 1
ATOM 961 C C . VAL A 1 128 ? -0.912 -2.826 9.642 1.00 95.38 128 VAL A C 1
ATOM 963 O O . VAL A 1 128 ? -1.729 -2.071 10.163 1.00 95.38 128 VAL A O 1
ATOM 966 N N . THR A 1 129 ? -0.281 -3.778 10.331 1.00 85.69 129 THR A N 1
ATOM 967 C CA . THR A 1 129 ? -0.551 -4.048 11.747 1.00 85.69 129 THR A CA 1
ATOM 968 C C . THR A 1 129 ? -0.203 -2.848 12.620 1.00 85.69 129 THR A C 1
ATOM 970 O O . THR A 1 129 ? -1.022 -2.449 13.445 1.00 85.69 129 THR A O 1
ATOM 973 N N . GLN A 1 130 ? 0.965 -2.230 12.429 1.00 91.75 130 GLN A N 1
ATOM 974 C CA . GLN A 1 130 ? 1.361 -1.052 13.205 1.00 91.75 130 GLN A CA 1
ATOM 975 C C . GLN A 1 130 ? 0.439 0.147 12.952 1.00 91.75 130 GLN A C 1
ATOM 977 O O . GLN A 1 130 ? 0.068 0.836 13.902 1.00 91.75 130 GLN A O 1
ATOM 982 N N . LEU A 1 131 ? 0.003 0.359 11.704 1.00 93.25 131 LEU A N 1
ATOM 983 C CA . LEU A 1 131 ? -0.970 1.404 11.373 1.00 93.25 131 LEU A CA 1
ATOM 984 C C . LEU A 1 131 ? -2.320 1.160 12.065 1.00 93.25 131 LEU A C 1
ATOM 986 O O . LEU A 1 131 ? -2.837 2.058 12.727 1.00 93.25 131 LEU A O 1
ATOM 990 N N . LEU A 1 132 ? -2.852 -0.064 11.999 1.00 88.38 132 LEU A N 1
ATOM 991 C CA . LEU A 1 132 ? -4.107 -0.423 12.670 1.00 88.38 132 LEU A CA 1
ATOM 992 C C . LEU A 1 132 ? -4.007 -0.295 14.198 1.00 88.38 132 LEU A C 1
ATOM 994 O O . LEU A 1 132 ? -4.935 0.199 14.836 1.00 88.38 132 LEU A O 1
ATOM 998 N N . LEU A 1 133 ? -2.880 -0.699 14.797 1.00 79.19 133 LEU A N 1
ATOM 999 C CA . LEU A 1 133 ? -2.627 -0.539 16.235 1.00 79.19 133 LEU A CA 1
ATOM 1000 C C . LEU A 1 133 ? -2.561 0.934 16.662 1.00 79.19 133 LEU A C 1
ATOM 1002 O O . LEU A 1 133 ? -2.858 1.245 17.817 1.00 79.19 133 LEU A O 1
ATOM 1006 N N . ALA A 1 134 ? -2.195 1.827 15.744 1.00 84.25 134 ALA A N 1
ATOM 1007 C CA . ALA A 1 134 ? -2.195 3.270 15.941 1.00 84.25 134 ALA A CA 1
ATOM 1008 C C . ALA A 1 134 ? -3.548 3.943 15.619 1.00 84.25 134 ALA A C 1
ATOM 1010 O O . ALA A 1 134 ? -3.614 5.171 15.632 1.00 84.25 134 ALA A O 1
ATOM 1011 N N . ASP A 1 135 ? -4.614 3.169 15.363 1.00 85.62 135 ASP A N 1
ATOM 1012 C CA . ASP A 1 135 ? -5.947 3.656 14.952 1.00 85.62 135 ASP A CA 1
ATOM 1013 C C . ASP A 1 135 ? -5.920 4.452 13.626 1.00 85.62 135 ASP A C 1
ATOM 1015 O O . ASP A 1 135 ? -6.705 5.372 13.402 1.00 85.62 135 ASP A O 1
ATOM 1019 N N . ILE A 1 136 ? -4.996 4.089 12.729 1.00 90.38 136 ILE A N 1
ATOM 1020 C C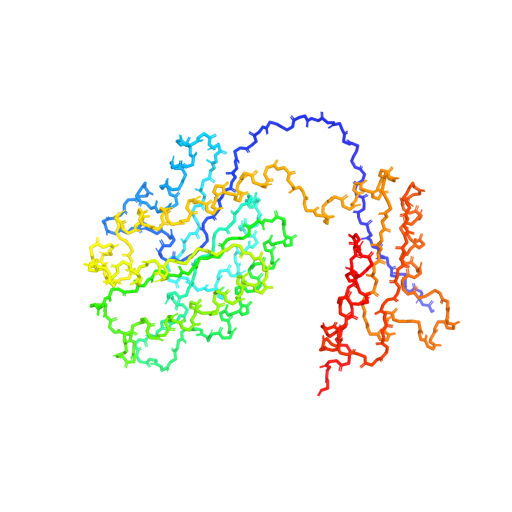A . ILE A 1 136 ? -4.843 4.654 11.383 1.00 90.38 136 ILE A CA 1
ATOM 1021 C C . ILE A 1 136 ? -5.397 3.647 10.376 1.00 90.38 136 ILE A C 1
ATOM 1023 O O . ILE A 1 136 ? -5.056 2.468 10.445 1.00 90.38 136 ILE A O 1
ATOM 1027 N N . GLN A 1 137 ? -6.206 4.087 9.406 1.00 94.00 137 GLN A N 1
ATOM 1028 C CA . GLN A 1 137 ? -6.719 3.199 8.359 1.00 94.00 137 GLN A CA 1
ATOM 1029 C C . GLN A 1 137 ? -5.683 3.025 7.232 1.00 94.00 137 GLN A C 1
ATOM 1031 O O . GLN A 1 137 ? -5.449 3.968 6.470 1.00 94.00 137 GLN A O 1
ATOM 1036 N N . PRO A 1 138 ? -5.085 1.837 7.054 1.00 96.75 138 PRO A N 1
ATOM 1037 C CA . PRO A 1 138 ? -4.283 1.553 5.877 1.00 96.75 138 PRO A CA 1
ATOM 1038 C C . PRO A 1 138 ? -5.178 1.294 4.659 1.00 96.75 138 PRO A C 1
ATOM 1040 O O . PRO A 1 138 ? -6.252 0.697 4.774 1.00 96.75 138 PRO A O 1
ATOM 1043 N N . VAL A 1 139 ? -4.701 1.703 3.487 1.00 98.00 139 VAL A N 1
ATOM 1044 C CA . VAL A 1 139 ? -5.223 1.307 2.174 1.00 98.00 139 VAL A CA 1
ATOM 1045 C C . VAL A 1 139 ? -4.045 0.765 1.375 1.00 98.00 139 VAL A C 1
ATOM 1047 O O . VAL A 1 139 ? -3.123 1.512 1.037 1.00 98.00 139 VAL A O 1
ATOM 1050 N N . LEU A 1 140 ? -4.040 -0.540 1.111 1.00 98.62 140 LEU A N 1
ATOM 1051 C CA . LEU A 1 140 ? -2.979 -1.153 0.320 1.00 98.62 140 LEU A CA 1
ATOM 1052 C C . LEU A 1 140 ? -3.198 -0.866 -1.164 1.00 98.62 140 LEU A C 1
ATOM 1054 O O . LEU A 1 140 ? -4.325 -0.868 -1.656 1.00 98.62 140 LEU A O 1
ATOM 1058 N N . MET A 1 141 ? -2.109 -0.630 -1.885 1.00 98.81 141 MET A N 1
ATOM 1059 C CA . MET A 1 141 ? -2.124 -0.376 -3.318 1.00 98.81 141 MET A CA 1
ATOM 1060 C C . MET A 1 141 ? -1.130 -1.312 -3.997 1.00 98.81 141 MET A C 1
ATOM 1062 O O . MET A 1 141 ? 0.033 -1.408 -3.598 1.00 98.81 141 MET A O 1
ATOM 1066 N N . THR A 1 142 ? -1.563 -1.994 -5.052 1.00 98.81 142 THR A N 1
ATOM 1067 C CA . THR A 1 142 ? -0.616 -2.697 -5.925 1.00 98.81 142 THR A CA 1
ATOM 1068 C C . THR A 1 142 ? 0.119 -1.677 -6.785 1.00 98.81 142 THR A C 1
ATOM 1070 O O . THR A 1 142 ? -0.498 -0.726 -7.263 1.00 98.81 142 THR A O 1
ATOM 1073 N N . GLU A 1 143 ? 1.380 -1.929 -7.093 1.00 98.50 143 GLU A N 1
ATOM 1074 C CA . GLU A 1 143 ? 2.120 -1.153 -8.091 1.00 98.50 143 GLU A CA 1
ATOM 1075 C C . GLU A 1 143 ? 1.469 -1.226 -9.481 1.00 98.50 143 GLU A C 1
ATOM 1077 O O . GLU A 1 143 ? 0.916 -2.269 -9.848 1.00 98.50 143 GLU A O 1
ATOM 1082 N N . PRO A 1 144 ? 1.545 -0.162 -10.299 1.00 98.38 144 PRO A N 1
ATOM 1083 C CA . PRO A 1 144 ? 1.069 -0.220 -11.669 1.00 98.38 144 PRO A CA 1
ATOM 1084 C C . PRO A 1 144 ? 1.886 -1.210 -12.510 1.00 98.38 144 PRO A C 1
ATOM 1086 O O . PRO A 1 144 ? 3.058 -1.501 -12.262 1.00 98.38 144 PRO A O 1
ATOM 1089 N N . ARG A 1 145 ? 1.252 -1.727 -13.563 1.00 98.12 145 ARG A N 1
ATOM 1090 C CA . ARG A 1 145 ? 1.898 -2.621 -14.528 1.00 98.12 145 ARG A CA 1
ATOM 1091 C C . ARG A 1 145 ? 2.959 -1.860 -15.332 1.00 98.12 145 ARG A C 1
ATOM 1093 O O . ARG A 1 145 ? 2.679 -0.790 -15.864 1.00 98.12 145 ARG A O 1
ATOM 1100 N N . TRP A 1 146 ? 4.134 -2.458 -15.522 1.00 98.38 146 TRP A N 1
ATOM 1101 C CA . TRP A 1 146 ? 5.140 -1.925 -16.444 1.00 98.38 146 TRP A CA 1
ATOM 1102 C C . TRP A 1 146 ? 4.659 -2.043 -17.895 1.00 98.38 146 TRP A C 1
ATOM 1104 O O . TRP A 1 146 ? 4.046 -3.050 -18.260 1.00 98.38 146 TRP A O 1
ATOM 1114 N N . ALA A 1 147 ? 4.974 -1.056 -18.733 1.00 97.56 147 ALA A N 1
ATOM 1115 C CA . ALA A 1 147 ? 4.665 -1.092 -20.161 1.00 97.56 147 ALA A CA 1
ATOM 1116 C C . ALA A 1 147 ? 5.354 -2.276 -20.861 1.00 97.56 147 ALA A C 1
ATOM 1118 O O . ALA A 1 147 ? 6.454 -2.667 -20.475 1.00 97.56 147 ALA A O 1
ATOM 1119 N N . ALA A 1 148 ? 4.732 -2.819 -21.913 1.00 94.44 148 ALA A N 1
ATOM 1120 C CA . ALA A 1 148 ? 5.233 -3.996 -22.635 1.00 94.44 148 ALA A CA 1
ATOM 1121 C C . ALA A 1 148 ? 6.654 -3.845 -23.217 1.00 94.44 148 ALA A C 1
ATOM 1123 O O . ALA A 1 148 ? 7.343 -4.839 -23.446 1.00 94.44 148 ALA A O 1
ATOM 1124 N N . ASP A 1 149 ? 7.090 -2.612 -23.476 1.00 93.25 149 ASP A N 1
ATOM 1125 C CA . ASP A 1 149 ? 8.411 -2.253 -23.994 1.00 93.25 149 ASP A CA 1
ATOM 1126 C C . ASP A 1 149 ? 9.354 -1.713 -22.897 1.00 93.25 149 ASP A C 1
ATOM 1128 O O . ASP A 1 149 ? 10.329 -1.007 -23.177 1.00 93.25 149 ASP A O 1
ATOM 1132 N N . ALA A 1 150 ? 9.064 -2.018 -21.630 1.00 95.62 150 ALA A N 1
ATOM 1133 C CA . ALA A 1 150 ? 9.953 -1.751 -20.511 1.00 95.62 150 ALA A CA 1
ATOM 1134 C C . ALA A 1 150 ? 11.315 -2.440 -20.674 1.00 95.62 150 ALA A C 1
ATOM 1136 O O . ALA A 1 150 ? 11.426 -3.557 -21.184 1.00 95.62 150 ALA A O 1
ATOM 1137 N N . SER A 1 151 ? 12.360 -1.782 -20.169 1.00 95.56 151 SER A N 1
ATOM 1138 C CA . SER A 1 151 ? 13.692 -2.377 -20.095 1.00 95.56 151 SER A CA 1
ATOM 1139 C C . SER A 1 151 ? 13.668 -3.663 -19.255 1.00 95.56 151 SER A C 1
ATOM 1141 O O . SER A 1 151 ? 13.054 -3.672 -18.183 1.00 95.56 151 SER A O 1
ATOM 1143 N N . PRO A 1 152 ? 14.356 -4.733 -19.689 1.00 97.00 152 PRO A N 1
ATOM 1144 C CA . PRO A 1 152 ? 14.487 -5.943 -18.890 1.00 97.00 152 PRO A CA 1
ATOM 1145 C C . PRO A 1 152 ? 15.212 -5.697 -17.562 1.00 97.00 152 PRO A C 1
ATOM 1147 O O . PRO A 1 152 ? 16.050 -4.799 -17.451 1.00 97.00 152 PRO A O 1
ATOM 1150 N N . ASN A 1 153 ? 14.931 -6.540 -16.569 1.00 97.31 153 ASN A N 1
ATOM 1151 C CA . ASN A 1 153 ? 15.664 -6.557 -15.303 1.00 97.31 153 ASN A CA 1
ATOM 1152 C C . ASN A 1 153 ? 17.081 -7.158 -15.472 1.00 97.31 153 ASN A C 1
ATOM 1154 O O . ASN A 1 153 ? 17.501 -7.540 -16.566 1.00 97.31 153 ASN A O 1
ATOM 1158 N N . GLY A 1 154 ? 17.826 -7.295 -14.374 1.00 96.69 154 GLY A N 1
ATOM 1159 C CA . GLY A 1 154 ? 19.185 -7.846 -14.362 1.00 96.69 154 GLY A CA 1
ATOM 1160 C C . GLY A 1 154 ? 19.335 -9.293 -14.851 1.00 96.69 154 GLY A C 1
ATOM 1161 O O . GLY A 1 154 ? 20.453 -9.692 -15.174 1.00 96.69 154 GLY A O 1
ATOM 1162 N N . LEU A 1 155 ? 18.237 -10.052 -14.952 1.00 96.88 155 LEU A N 1
ATOM 1163 C CA . LEU A 1 155 ? 18.184 -11.399 -15.535 1.00 96.88 155 LEU A CA 1
ATOM 1164 C C . LEU A 1 155 ? 17.818 -11.401 -17.028 1.00 96.88 155 LEU A C 1
ATOM 1166 O O . LEU A 1 155 ? 17.792 -12.460 -17.650 1.00 96.88 155 LEU A O 1
ATOM 1170 N N . GLY A 1 156 ? 17.528 -10.237 -17.616 1.00 97.19 156 GLY A N 1
ATOM 1171 C CA . GLY A 1 156 ? 17.003 -10.139 -18.978 1.00 97.19 156 GLY A CA 1
ATOM 1172 C C . GLY A 1 156 ? 15.513 -10.481 -19.087 1.00 97.19 156 GLY A C 1
ATOM 1173 O O . GLY A 1 156 ? 15.012 -10.682 -20.191 1.00 97.19 156 GLY A O 1
ATOM 1174 N N . GLU A 1 157 ? 14.795 -10.544 -17.965 1.00 97.50 157 GLU A N 1
ATOM 1175 C CA . GLU A 1 157 ? 13.360 -10.823 -17.916 1.00 97.50 157 GLU A CA 1
ATOM 1176 C C . GLU A 1 157 ? 12.545 -9.528 -17.981 1.00 97.50 157 GLU A C 1
ATOM 1178 O O . GLU A 1 157 ? 12.981 -8.473 -17.514 1.00 97.50 157 GLU A O 1
ATOM 1183 N N . HIS A 1 158 ? 11.312 -9.617 -18.482 1.00 98.00 158 HIS A N 1
ATOM 1184 C CA . HIS A 1 158 ? 10.365 -8.514 -18.353 1.00 98.00 158 HIS A CA 1
ATOM 1185 C C . HIS A 1 158 ? 10.022 -8.287 -16.861 1.00 98.00 158 HIS A C 1
ATOM 1187 O O . HIS A 1 158 ? 9.598 -9.244 -16.205 1.00 98.00 158 HIS A O 1
ATOM 1193 N N . PRO A 1 159 ? 10.111 -7.054 -16.313 1.00 97.88 159 PRO A N 1
ATOM 1194 C CA . PRO A 1 159 ? 9.905 -6.787 -14.880 1.00 97.88 159 PRO A CA 1
ATOM 1195 C C . PRO A 1 159 ? 8.569 -7.294 -14.310 1.00 97.88 159 PRO A C 1
ATOM 1197 O O . PRO A 1 159 ? 8.543 -7.873 -13.225 1.00 97.88 159 PRO A O 1
ATOM 1200 N N . ASN A 1 160 ? 7.476 -7.177 -15.080 1.00 98.19 160 ASN A N 1
ATOM 1201 C CA . ASN A 1 160 ? 6.160 -7.723 -14.709 1.00 98.19 160 ASN A CA 1
ATOM 1202 C C . ASN A 1 160 ? 6.162 -9.215 -14.316 1.00 98.19 160 ASN A C 1
ATOM 1204 O O . ASN A 1 160 ? 5.293 -9.614 -13.547 1.00 98.19 160 ASN A O 1
ATOM 1208 N N . LEU A 1 161 ? 7.102 -10.038 -14.808 1.00 97.75 161 LEU A N 1
ATOM 1209 C CA . LEU A 1 161 ? 7.182 -11.457 -14.429 1.00 97.75 161 LEU A CA 1
ATOM 1210 C C . LEU A 1 161 ? 7.481 -11.631 -12.938 1.00 97.75 161 LEU A C 1
ATOM 1212 O O . LEU A 1 161 ? 6.928 -12.520 -12.303 1.00 97.75 161 LEU A O 1
ATOM 1216 N N . ARG A 1 162 ? 8.335 -10.770 -12.375 1.00 97.75 162 ARG A N 1
ATOM 1217 C CA . ARG A 1 162 ? 8.643 -10.781 -10.942 1.00 97.75 162 ARG A CA 1
ATOM 1218 C C . ARG A 1 162 ? 7.577 -10.038 -10.158 1.00 97.75 162 ARG A C 1
ATOM 1220 O O . ARG A 1 162 ? 7.076 -10.582 -9.179 1.00 97.75 162 ARG A O 1
ATOM 1227 N N . LEU A 1 163 ? 7.187 -8.851 -10.626 1.00 98.69 163 LEU A N 1
ATOM 1228 C CA . LEU A 1 163 ? 6.212 -7.999 -9.946 1.00 98.69 163 LEU A CA 1
ATOM 1229 C C . LEU A 1 163 ? 4.869 -8.704 -9.699 1.00 98.69 163 LEU A C 1
ATOM 1231 O O . LEU A 1 163 ? 4.284 -8.514 -8.639 1.00 98.69 163 LEU A O 1
ATOM 1235 N N . ALA A 1 164 ? 4.409 -9.565 -10.615 1.00 98.56 164 ALA A N 1
ATOM 1236 C CA . ALA A 1 164 ? 3.144 -10.292 -10.464 1.00 98.56 164 ALA A CA 1
ATOM 1237 C C . ALA A 1 164 ? 3.040 -11.073 -9.137 1.00 98.56 164 ALA A C 1
ATOM 1239 O O . ALA A 1 164 ? 1.993 -11.055 -8.498 1.00 98.56 164 ALA A O 1
ATOM 1240 N N . HIS A 1 165 ? 4.135 -11.683 -8.673 1.00 98.56 165 HIS A N 1
ATOM 1241 C CA . HIS A 1 165 ? 4.144 -12.413 -7.401 1.00 98.56 165 HIS A CA 1
ATOM 1242 C C . HIS A 1 165 ? 3.973 -11.493 -6.180 1.00 98.56 165 HIS A C 1
ATOM 1244 O O . HIS A 1 165 ? 3.356 -11.884 -5.193 1.00 98.56 165 HIS A O 1
ATOM 1250 N N . TYR A 1 166 ? 4.488 -10.265 -6.254 1.00 98.81 166 TYR A N 1
ATOM 1251 C CA . TYR A 1 166 ? 4.373 -9.259 -5.192 1.00 98.81 166 TYR A CA 1
ATOM 1252 C C . TYR A 1 166 ? 2.987 -8.619 -5.195 1.00 98.81 166 TYR A C 1
ATOM 1254 O O . TYR A 1 166 ? 2.421 -8.361 -4.140 1.00 98.81 166 TYR A O 1
ATOM 1262 N N . VAL A 1 167 ? 2.403 -8.433 -6.378 1.00 98.88 167 VAL A N 1
ATOM 1263 C CA . VAL A 1 167 ? 1.008 -8.007 -6.533 1.00 98.88 167 VAL A CA 1
ATOM 1264 C C . VAL A 1 167 ? 0.062 -9.018 -5.879 1.00 98.88 167 VAL A C 1
ATOM 1266 O O . VAL A 1 167 ? -0.811 -8.622 -5.110 1.00 98.88 167 VAL A O 1
ATOM 1269 N N . ASP A 1 168 ? 0.261 -10.317 -6.120 1.00 98.75 168 ASP A N 1
ATOM 1270 C CA . ASP A 1 168 ? -0.542 -11.363 -5.476 1.00 98.75 168 ASP A CA 1
ATOM 1271 C C . ASP A 1 168 ? -0.319 -11.410 -3.958 1.00 98.75 168 ASP A C 1
ATOM 1273 O O . ASP A 1 168 ? -1.278 -11.552 -3.202 1.00 98.75 168 ASP A O 1
ATOM 1277 N N . ALA A 1 169 ? 0.917 -11.217 -3.488 1.00 98.44 169 ALA A N 1
ATOM 1278 C CA . ALA A 1 169 ? 1.196 -11.083 -2.061 1.00 98.44 169 ALA A CA 1
ATOM 1279 C C . ALA A 1 169 ? 0.471 -9.876 -1.435 1.00 98.44 169 ALA A C 1
ATOM 1281 O O . ALA A 1 169 ? -0.175 -10.031 -0.404 1.00 98.44 169 ALA A O 1
ATOM 1282 N N . CYS A 1 170 ? 0.502 -8.704 -2.078 1.00 98.81 170 CYS A N 1
ATOM 1283 C CA . CYS A 1 170 ? -0.201 -7.500 -1.623 1.00 98.81 170 CYS A CA 1
ATOM 1284 C C . CYS A 1 170 ? -1.719 -7.728 -1.527 1.00 98.81 170 CYS A C 1
ATOM 1286 O O . CYS A 1 170 ? -2.320 -7.440 -0.491 1.00 98.81 170 CYS A O 1
ATOM 1288 N N . ARG A 1 171 ? -2.325 -8.342 -2.557 1.00 98.75 171 ARG A N 1
ATOM 1289 C CA . ARG A 1 171 ? -3.742 -8.750 -2.550 1.00 98.75 171 ARG A CA 1
ATOM 1290 C C . ARG A 1 171 ? -4.069 -9.661 -1.371 1.00 98.75 171 ARG A C 1
ATOM 1292 O O . ARG A 1 171 ? -5.042 -9.422 -0.663 1.00 98.75 171 ARG A O 1
ATOM 1299 N N . ASN A 1 172 ? -3.242 -10.683 -1.154 1.00 96.25 172 ASN A N 1
ATOM 1300 C CA . ASN A 1 172 ? -3.443 -11.644 -0.074 1.00 96.25 172 ASN A CA 1
ATOM 1301 C C . ASN A 1 172 ? -3.316 -10.989 1.306 1.00 96.25 172 ASN A C 1
ATOM 1303 O O . ASN A 1 172 ? -4.096 -11.315 2.192 1.00 96.25 172 ASN A O 1
ATOM 1307 N N . VAL A 1 173 ? -2.368 -10.066 1.503 1.00 92.19 173 VAL A N 1
ATOM 1308 C CA . VAL A 1 173 ? -2.240 -9.328 2.771 1.00 92.19 173 VAL A CA 1
ATOM 1309 C C . VAL A 1 173 ? -3.458 -8.437 3.007 1.00 92.19 173 VAL A C 1
ATOM 1311 O O . VAL A 1 173 ? -3.974 -8.416 4.124 1.00 92.19 173 VAL A O 1
ATOM 1314 N N . ALA A 1 174 ? -3.943 -7.744 1.971 1.00 95.19 174 ALA A N 1
ATOM 1315 C CA . ALA A 1 174 ? -5.135 -6.909 2.079 1.00 95.19 174 ALA A CA 1
ATOM 1316 C C . ALA A 1 174 ? -6.364 -7.721 2.515 1.00 95.19 174 ALA A C 1
ATOM 1318 O O . ALA A 1 174 ? -7.044 -7.344 3.468 1.00 95.19 174 ALA A O 1
ATOM 1319 N N . ASP A 1 175 ? -6.591 -8.873 1.876 1.00 92.56 175 ASP A N 1
ATOM 1320 C CA . ASP A 1 175 ? -7.679 -9.799 2.212 1.00 92.56 175 ASP A CA 1
ATOM 1321 C C . ASP A 1 175 ? -7.529 -10.381 3.629 1.00 92.56 175 ASP A C 1
ATOM 1323 O O . ASP A 1 175 ? -8.453 -10.303 4.437 1.00 92.56 175 ASP A O 1
ATOM 1327 N N . GLN A 1 176 ? -6.337 -10.885 3.979 1.00 80.06 176 GLN A N 1
ATOM 1328 C CA . GLN A 1 176 ? -6.067 -11.502 5.286 1.00 80.06 176 GLN A CA 1
ATOM 1329 C C . GLN A 1 176 ? -6.245 -10.542 6.463 1.00 80.06 176 GLN A C 1
ATOM 1331 O O . GLN A 1 176 ? -6.691 -10.962 7.532 1.00 80.06 176 GLN A O 1
ATOM 1336 N N . LEU A 1 177 ? -5.867 -9.275 6.288 1.00 83.88 177 LEU A N 1
ATOM 1337 C CA . LEU A 1 177 ? -5.971 -8.253 7.331 1.00 83.88 177 LEU A CA 1
ATOM 1338 C C . LEU A 1 177 ? -7.269 -7.441 7.234 1.00 83.88 177 LEU A C 1
ATOM 1340 O O . LEU A 1 177 ? -7.510 -6.587 8.085 1.00 83.88 177 LEU A O 1
ATOM 1344 N N . GLY A 1 178 ? -8.116 -7.720 6.237 1.00 88.31 178 GLY A N 1
ATOM 1345 C CA . GLY A 1 178 ? -9.409 -7.065 6.051 1.00 88.31 178 GLY A CA 1
ATOM 1346 C C . GLY A 1 178 ? -9.299 -5.568 5.760 1.00 88.31 178 GLY A C 1
ATOM 1347 O O . GLY A 1 178 ? -10.142 -4.797 6.218 1.00 88.31 178 GLY A O 1
ATOM 1348 N N . VAL A 1 179 ? -8.256 -5.145 5.040 1.00 92.12 179 VAL A N 1
ATOM 1349 C CA . VAL A 1 179 ? -8.008 -3.732 4.709 1.00 92.12 179 VAL A CA 1
ATOM 1350 C C . VAL A 1 179 ? -8.323 -3.449 3.235 1.00 92.12 179 VAL A C 1
ATOM 1352 O O . VAL A 1 179 ? -8.170 -4.343 2.400 1.00 92.12 179 VAL A O 1
ATOM 1355 N N . PRO A 1 180 ? -8.760 -2.225 2.878 1.00 95.69 180 PRO A N 1
ATOM 1356 C CA . PRO A 1 180 ? -9.041 -1.873 1.489 1.00 95.69 180 PRO A CA 1
ATOM 1357 C C . PRO A 1 180 ? -7.831 -2.068 0.568 1.00 95.69 180 PRO A C 1
ATOM 1359 O O . PRO A 1 180 ? -6.688 -1.812 0.963 1.00 95.69 180 PRO A O 1
ATOM 1362 N N . LEU A 1 181 ? -8.107 -2.469 -0.676 1.00 97.56 181 LEU A N 1
ATOM 1363 C CA . LEU A 1 181 ? -7.117 -2.677 -1.728 1.00 97.56 181 LEU A CA 1
ATOM 1364 C C . LEU A 1 181 ? -7.469 -1.863 -2.977 1.00 97.56 181 LEU A C 1
ATOM 1366 O O . LEU A 1 181 ? -8.528 -2.060 -3.567 1.00 97.56 181 LEU A O 1
ATOM 1370 N N . VAL A 1 182 ? -6.515 -1.063 -3.452 1.00 98.38 182 VAL A N 1
ATOM 1371 C CA . VAL A 1 182 ? -6.559 -0.400 -4.761 1.00 98.38 182 VAL A CA 1
ATOM 1372 C C . VAL A 1 182 ? -5.632 -1.136 -5.738 1.00 98.38 182 VAL A C 1
ATOM 1374 O O . VAL A 1 182 ? -4.405 -1.099 -5.620 1.00 98.38 182 VAL A O 1
ATOM 1377 N N . ASP A 1 183 ? -6.206 -1.820 -6.729 1.00 98.44 183 ASP A N 1
ATOM 1378 C CA . ASP A 1 183 ? -5.460 -2.695 -7.647 1.00 98.44 183 ASP A CA 1
ATOM 1379 C C . ASP A 1 183 ? -5.090 -1.997 -8.972 1.00 98.44 183 ASP A C 1
ATOM 1381 O O . ASP A 1 183 ? -5.694 -2.217 -10.031 1.00 98.44 183 ASP A O 1
ATOM 1385 N N . HIS A 1 184 ? -4.075 -1.127 -8.931 1.00 98.62 184 HIS A N 1
ATOM 1386 C CA . HIS A 1 184 ? -3.547 -0.479 -10.137 1.00 98.62 184 HIS A CA 1
ATOM 1387 C C . HIS A 1 184 ? -2.972 -1.465 -11.155 1.00 98.62 184 HIS A C 1
ATOM 1389 O O . HIS A 1 184 ? -3.091 -1.220 -12.359 1.00 98.62 184 HIS A O 1
ATOM 1395 N N . PHE A 1 185 ? -2.386 -2.586 -10.720 1.00 98.69 185 PHE A N 1
ATOM 1396 C CA . PHE A 1 185 ? -1.835 -3.574 -11.643 1.00 98.69 185 PHE A CA 1
ATOM 1397 C C . PHE A 1 185 ? -2.939 -4.162 -12.527 1.00 98.69 185 PHE A C 1
ATOM 1399 O O . PHE A 1 185 ? -2.784 -4.250 -13.752 1.00 98.69 185 PHE A O 1
ATOM 1406 N N . ALA A 1 186 ? -4.075 -4.534 -11.928 1.00 98.44 186 ALA A N 1
ATOM 1407 C CA . ALA A 1 186 ? -5.246 -5.015 -12.649 1.00 98.44 186 ALA A CA 1
ATOM 1408 C C . ALA A 1 186 ? -5.843 -3.925 -13.546 1.00 98.44 186 ALA A C 1
ATOM 1410 O O . ALA A 1 186 ? -6.123 -4.210 -14.713 1.00 98.44 186 ALA A O 1
ATOM 1411 N N . HIS A 1 187 ? -5.980 -2.685 -13.056 1.00 98.38 187 HIS A N 1
ATOM 1412 C CA . HIS A 1 187 ? -6.492 -1.563 -13.861 1.00 98.38 187 HIS A CA 1
ATOM 1413 C C . HIS A 1 187 ? -5.663 -1.347 -15.131 1.00 98.38 187 HIS A C 1
ATOM 1415 O O . HIS A 1 187 ? -6.207 -1.330 -16.236 1.00 98.38 187 HIS A O 1
ATOM 1421 N N . TRP A 1 188 ? -4.338 -1.273 -14.994 1.00 98.38 188 TRP A N 1
ATOM 1422 C CA . TRP A 1 188 ? -3.425 -1.026 -16.112 1.00 98.38 188 TRP A CA 1
ATOM 1423 C C . TRP A 1 188 ? -3.350 -2.226 -17.061 1.00 98.38 188 TRP A C 1
ATOM 1425 O O . TRP A 1 188 ? -3.371 -2.050 -18.277 1.00 98.38 188 TRP A O 1
ATOM 1435 N N . THR A 1 189 ? -3.360 -3.455 -16.530 1.00 98.19 189 THR A N 1
ATOM 1436 C CA . THR A 1 189 ? -3.475 -4.678 -17.350 1.00 98.19 189 THR A CA 1
ATOM 1437 C C . THR A 1 189 ? -4.770 -4.672 -18.169 1.00 98.19 189 THR A C 1
ATOM 1439 O O . THR A 1 189 ? -4.775 -4.993 -19.358 1.00 98.19 189 THR A O 1
ATOM 1442 N N . SER A 1 190 ? -5.878 -4.272 -17.546 1.00 98.19 190 SER A N 1
ATOM 1443 C CA . SER A 1 190 ? -7.187 -4.183 -18.188 1.00 98.19 190 SER A CA 1
ATOM 1444 C C . SER A 1 190 ? -7.206 -3.104 -19.275 1.00 98.19 190 SER A C 1
ATOM 1446 O O . SER A 1 190 ? -7.709 -3.350 -20.372 1.00 98.19 190 SER A O 1
ATOM 1448 N N . ALA A 1 191 ? -6.612 -1.936 -19.019 1.00 97.88 191 ALA A N 1
ATOM 1449 C CA . ALA A 1 191 ? -6.465 -0.875 -20.010 1.00 97.88 191 ALA A CA 1
ATOM 1450 C C . ALA A 1 191 ? -5.631 -1.329 -21.219 1.00 97.88 191 ALA A C 1
ATOM 1452 O O . ALA A 1 191 ? -6.073 -1.164 -22.357 1.00 97.88 191 ALA A O 1
ATOM 1453 N N . GLU A 1 192 ? -4.481 -1.970 -20.985 1.00 96.56 192 GLU A N 1
ATOM 1454 C CA . GLU A 1 192 ? -3.621 -2.515 -22.045 1.00 96.56 192 GLU A CA 1
ATOM 1455 C C . GLU A 1 192 ? -4.378 -3.532 -22.912 1.00 96.56 192 GLU A C 1
ATOM 1457 O O . GLU A 1 192 ? -4.359 -3.448 -24.139 1.00 96.56 192 GLU A O 1
ATOM 1462 N N . SER A 1 193 ? -5.160 -4.426 -22.291 1.00 97.00 193 SER A N 1
ATOM 1463 C CA . SER A 1 193 ? -5.995 -5.395 -23.020 1.00 97.00 193 SER A CA 1
ATOM 1464 C C . SER A 1 193 ? -7.080 -4.753 -23.901 1.00 97.00 193 SER A C 1
ATOM 1466 O O . SER A 1 193 ? -7.529 -5.365 -24.869 1.00 97.00 193 SER A O 1
ATOM 1468 N N . ARG A 1 194 ? -7.482 -3.509 -23.596 1.00 97.31 194 ARG A N 1
ATOM 1469 C CA . ARG A 1 194 ? -8.421 -2.701 -24.395 1.00 97.31 194 ARG A CA 1
ATOM 1470 C C . ARG A 1 194 ? -7.728 -1.829 -25.449 1.00 97.31 194 ARG A C 1
ATOM 1472 O O . ARG A 1 194 ? -8.400 -1.046 -26.114 1.00 97.31 194 ARG A O 1
ATOM 1479 N N . GLY A 1 195 ? -6.413 -1.968 -25.620 1.00 96.12 195 GLY A N 1
ATOM 1480 C CA . GLY A 1 195 ? -5.629 -1.239 -26.616 1.00 96.12 195 GLY A CA 1
ATOM 1481 C C . GLY A 1 195 ? -4.963 0.039 -26.103 1.00 96.12 195 GLY A C 1
ATOM 1482 O O . GLY A 1 195 ? -4.411 0.780 -26.914 1.00 96.12 195 GLY A O 1
ATOM 1483 N N . GLN A 1 196 ? -4.982 0.310 -24.791 1.00 97.38 196 GLN A N 1
ATOM 1484 C CA . GLN A 1 196 ? -4.177 1.394 -24.225 1.00 97.38 196 GLN A CA 1
ATOM 1485 C C . GLN A 1 196 ? -2.690 1.064 -24.368 1.00 97.38 196 GLN A C 1
ATOM 1487 O O . GLN A 1 196 ? -2.238 -0.004 -23.958 1.00 97.38 196 GLN A O 1
ATOM 1492 N N . THR A 1 197 ? -1.905 2.010 -24.875 1.00 96.62 197 THR A N 1
ATOM 1493 C CA . THR A 1 197 ? -0.446 1.900 -24.830 1.00 96.62 197 THR A CA 1
ATOM 1494 C C . THR A 1 197 ? 0.035 2.449 -23.490 1.00 96.62 197 THR A C 1
ATOM 1496 O O . THR A 1 197 ? -0.059 3.648 -23.239 1.00 96.62 197 THR A O 1
ATOM 1499 N N . LEU A 1 198 ? 0.548 1.595 -22.597 1.00 97.12 198 LEU A N 1
ATOM 1500 C CA . LEU A 1 198 ? 0.982 2.023 -21.252 1.00 97.12 198 LEU A CA 1
ATOM 1501 C C . LEU A 1 198 ? 2.187 2.979 -21.272 1.00 97.12 198 LEU A C 1
ATOM 1503 O O . LEU A 1 198 ? 2.423 3.712 -20.310 1.00 97.12 198 LEU A O 1
ATOM 1507 N N . ARG A 1 199 ? 2.925 3.038 -22.387 1.00 95.56 199 ARG A N 1
ATOM 1508 C CA . ARG A 1 199 ? 3.940 4.075 -22.610 1.00 95.56 199 ARG A CA 1
ATOM 1509 C C . ARG A 1 199 ? 3.332 5.484 -22.603 1.00 95.56 199 ARG A C 1
ATOM 1511 O O . ARG A 1 199 ? 3.983 6.400 -22.125 1.00 95.56 199 ARG A O 1
ATOM 1518 N N . ASP A 1 200 ? 2.076 5.656 -23.015 1.00 96.69 200 ASP A N 1
ATOM 1519 C CA . ASP A 1 200 ? 1.398 6.962 -22.983 1.00 96.69 200 ASP A CA 1
ATOM 1520 C C . ASP A 1 200 ? 1.088 7.430 -21.553 1.00 96.69 200 ASP A C 1
ATOM 1522 O O . ASP A 1 200 ? 0.847 8.615 -21.321 1.00 96.69 200 ASP A O 1
ATOM 1526 N N . TRP A 1 201 ? 1.114 6.517 -20.581 1.00 97.81 201 TRP A N 1
ATOM 1527 C CA . TRP A 1 201 ? 0.898 6.797 -19.159 1.00 97.81 201 TRP A CA 1
ATOM 1528 C C . TRP A 1 201 ? 2.193 6.831 -18.351 1.00 97.81 201 TRP A C 1
ATOM 1530 O O . TRP A 1 201 ? 2.171 7.150 -17.165 1.00 97.81 201 TRP A O 1
ATOM 1540 N N . THR A 1 202 ? 3.337 6.540 -18.969 1.00 96.94 202 THR A N 1
ATOM 1541 C CA . THR A 1 202 ? 4.630 6.467 -18.285 1.00 96.94 202 THR A CA 1
ATOM 1542 C C . THR A 1 202 ? 5.677 7.330 -18.976 1.00 96.94 202 THR A C 1
ATOM 1544 O O . THR A 1 202 ? 5.539 7.732 -20.125 1.00 96.94 202 THR A O 1
ATOM 1547 N N . THR A 1 203 ? 6.744 7.666 -18.257 1.00 94.25 203 THR A N 1
ATOM 1548 C CA . THR A 1 203 ? 7.894 8.385 -18.834 1.00 94.25 203 THR A CA 1
ATOM 1549 C C . THR A 1 203 ? 8.969 7.429 -19.351 1.00 94.25 203 THR A C 1
ATOM 1551 O O . THR A 1 203 ? 9.646 7.729 -20.328 1.00 94.25 203 THR A O 1
ATOM 1554 N N . ASP A 1 204 ? 9.122 6.271 -18.706 1.00 93.31 204 ASP A N 1
ATOM 1555 C CA . ASP A 1 204 ? 10.166 5.277 -18.986 1.00 93.31 204 ASP A CA 1
ATOM 1556 C C . ASP A 1 204 ? 9.634 3.834 -19.022 1.00 93.31 204 ASP A C 1
ATOM 1558 O O . ASP A 1 204 ? 10.410 2.884 -19.128 1.00 93.31 204 ASP A O 1
ATOM 1562 N N . GLY A 1 205 ? 8.308 3.649 -19.015 1.00 95.38 205 GLY A N 1
ATOM 1563 C CA . GLY A 1 205 ? 7.664 2.328 -18.986 1.00 95.38 205 GLY A CA 1
ATOM 1564 C C . GLY A 1 205 ? 7.429 1.778 -17.582 1.00 95.38 205 GLY A C 1
ATOM 1565 O O . GLY A 1 205 ? 6.769 0.754 -17.455 1.00 95.38 205 GLY A O 1
ATOM 1566 N N . CYS A 1 206 ? 7.931 2.455 -16.548 1.00 96.19 206 CYS A N 1
ATOM 1567 C CA . CYS A 1 206 ? 7.687 2.143 -15.142 1.00 96.19 206 CYS A CA 1
ATOM 1568 C C . CYS A 1 206 ? 6.963 3.305 -14.462 1.00 96.19 206 CYS A C 1
ATOM 1570 O O . CYS A 1 206 ? 5.880 3.156 -13.910 1.00 96.19 206 CYS A O 1
ATOM 1572 N N . HIS A 1 207 ? 7.565 4.488 -14.515 1.00 97.62 207 HIS A N 1
ATOM 1573 C CA . HIS A 1 207 ? 7.134 5.616 -13.713 1.00 97.62 207 HIS A CA 1
ATOM 1574 C C . HIS A 1 207 ? 6.055 6.424 -14.430 1.00 97.62 207 HIS A C 1
ATOM 1576 O O . HIS A 1 207 ? 6.293 6.843 -15.575 1.00 97.62 207 HIS A O 1
ATOM 1582 N N . PRO A 1 208 ? 4.919 6.696 -13.766 1.00 98.00 208 PRO A N 1
ATOM 1583 C CA . PRO A 1 208 ? 3.845 7.488 -14.336 1.00 98.00 208 PRO A CA 1
ATOM 1584 C C . PRO A 1 208 ? 4.311 8.864 -14.823 1.00 98.00 208 PRO A C 1
ATOM 1586 O O . PRO A 1 208 ? 5.196 9.494 -14.245 1.00 98.00 208 PRO A O 1
ATOM 1589 N N . ASN A 1 209 ? 3.712 9.318 -15.918 1.00 97.94 209 ASN A N 1
ATOM 1590 C CA . ASN A 1 209 ? 3.717 10.721 -16.331 1.00 97.94 209 ASN A CA 1
ATOM 1591 C C . ASN A 1 209 ? 2.438 11.407 -15.783 1.00 97.94 209 ASN A C 1
ATOM 1593 O O . ASN A 1 209 ? 1.678 10.756 -15.059 1.00 97.94 209 ASN A O 1
ATOM 1597 N N . PRO A 1 210 ? 2.126 12.675 -16.117 1.00 98.25 210 PRO A N 1
ATOM 1598 C CA . PRO A 1 210 ? 0.917 13.322 -15.598 1.00 98.25 210 PRO A CA 1
ATOM 1599 C C . PRO A 1 210 ? -0.393 12.596 -15.961 1.00 98.25 210 PRO A C 1
ATOM 1601 O O . PRO A 1 210 ? -1.353 12.630 -15.195 1.00 98.25 210 PRO A O 1
ATOM 1604 N N . ALA A 1 211 ? -0.459 11.907 -17.108 1.00 98.19 211 ALA A N 1
ATOM 1605 C CA . ALA A 1 211 ? -1.617 11.082 -17.457 1.00 98.19 211 ALA A CA 1
ATOM 1606 C C . ALA A 1 211 ? -1.696 9.820 -16.586 1.00 98.19 211 ALA A C 1
ATOM 1608 O O . ALA A 1 211 ? -2.761 9.524 -16.056 1.00 98.19 211 ALA A O 1
ATOM 1609 N N . GLY A 1 212 ? -0.574 9.130 -16.363 1.00 98.31 212 GLY A N 1
ATOM 1610 C CA . GLY A 1 212 ? -0.537 7.980 -15.458 1.00 98.31 212 GLY A CA 1
ATOM 1611 C C . GLY A 1 212 ? -0.865 8.344 -14.008 1.00 98.31 212 GLY A C 1
ATOM 1612 O O . GLY A 1 212 ? -1.578 7.600 -13.346 1.00 98.31 212 GLY A O 1
ATOM 1613 N N . HIS A 1 213 ? -0.420 9.505 -13.515 1.00 98.62 213 HIS A N 1
ATOM 1614 C CA . HIS A 1 213 ? -0.804 9.984 -12.182 1.00 98.62 213 HIS A CA 1
ATOM 1615 C C . HIS A 1 213 ? -2.310 10.251 -12.069 1.00 98.62 213 HIS A C 1
ATOM 1617 O O . HIS A 1 213 ? -2.898 9.892 -11.051 1.00 98.62 213 HIS A O 1
ATOM 1623 N N . ARG A 1 214 ? -2.955 10.786 -13.118 1.00 98.38 214 ARG A N 1
ATOM 1624 C CA . ARG A 1 214 ? -4.423 10.902 -13.167 1.00 98.38 214 ARG A CA 1
ATOM 1625 C C . ARG A 1 214 ? -5.117 9.542 -13.103 1.00 98.38 214 ARG A C 1
ATOM 1627 O O . ARG A 1 214 ? -6.100 9.416 -12.381 1.00 98.38 214 ARG A O 1
ATOM 1634 N N . GLU A 1 215 ? -4.596 8.531 -13.797 1.00 98.19 215 GLU A N 1
ATOM 1635 C CA . GLU A 1 215 ? -5.132 7.162 -13.726 1.00 98.19 215 GLU A CA 1
ATOM 1636 C C . GLU A 1 215 ? -4.992 6.563 -12.321 1.00 98.19 215 GLU A C 1
ATOM 1638 O O . GLU A 1 215 ? -5.933 5.949 -11.825 1.00 98.19 215 GLU A O 1
ATOM 1643 N N . LEU A 1 216 ? -3.854 6.770 -11.643 1.00 98.44 216 LEU A N 1
ATOM 1644 C CA . LEU A 1 216 ? -3.692 6.344 -10.248 1.00 98.44 216 LEU A CA 1
ATOM 1645 C C . LEU A 1 216 ? -4.737 7.018 -9.344 1.00 98.44 216 LEU A C 1
ATOM 1647 O O . LEU A 1 216 ? -5.475 6.330 -8.640 1.00 98.44 216 LEU A O 1
ATOM 1651 N N . THR A 1 217 ? -4.866 8.346 -9.425 1.00 98.12 217 THR A N 1
ATOM 1652 C CA . THR A 1 217 ? -5.851 9.103 -8.639 1.00 98.12 217 THR A CA 1
ATOM 1653 C C . THR A 1 217 ? -7.282 8.635 -8.907 1.00 98.12 217 THR A C 1
ATOM 1655 O O . THR A 1 217 ? -8.037 8.393 -7.969 1.00 98.12 217 THR A O 1
ATOM 1658 N N . GLN A 1 218 ? -7.669 8.458 -10.172 1.00 96.19 218 GLN A N 1
ATOM 1659 C CA . GLN A 1 218 ? -9.034 8.068 -10.528 1.00 96.19 218 GLN A CA 1
ATOM 1660 C C . GLN A 1 218 ? -9.439 6.717 -9.925 1.00 96.19 218 GLN A C 1
ATOM 1662 O O . GLN A 1 218 ? -10.592 6.551 -9.528 1.00 96.19 218 GLN A O 1
ATOM 1667 N N . VAL A 1 219 ? -8.509 5.762 -9.860 1.00 95.50 219 VAL A N 1
ATOM 1668 C CA . VAL A 1 219 ? -8.786 4.417 -9.338 1.00 95.50 219 VAL A CA 1
ATOM 1669 C C . VAL A 1 219 ? -8.856 4.409 -7.810 1.00 95.50 219 VAL A C 1
ATOM 1671 O O . VAL A 1 219 ? -9.684 3.689 -7.271 1.00 95.50 219 VAL A O 1
ATOM 1674 N N . MET A 1 220 ? -8.042 5.211 -7.113 1.00 94.06 220 MET A N 1
ATOM 1675 C CA . MET A 1 220 ? -8.013 5.221 -5.639 1.00 94.06 220 MET A CA 1
ATOM 1676 C C . MET A 1 220 ? -9.084 6.107 -4.984 1.00 94.06 220 MET A C 1
ATOM 1678 O O . MET A 1 220 ? -9.404 5.920 -3.811 1.00 94.06 220 MET A O 1
ATOM 1682 N N . LEU A 1 221 ? -9.622 7.096 -5.708 1.00 92.56 221 LEU A N 1
ATOM 1683 C CA . LEU A 1 221 ? -10.562 8.077 -5.151 1.00 92.56 221 LEU A CA 1
ATOM 1684 C C . LEU A 1 221 ? -11.822 7.464 -4.513 1.00 92.56 221 LEU A C 1
ATOM 1686 O O . LEU A 1 221 ? -12.151 7.879 -3.403 1.00 92.56 221 LEU A O 1
ATOM 1690 N N . PRO A 1 222 ? -12.521 6.490 -5.134 1.00 89.75 222 PRO A N 1
ATOM 1691 C CA . PRO A 1 222 ? -13.725 5.907 -4.540 1.00 89.75 222 PRO A CA 1
ATOM 1692 C C . PRO A 1 222 ? -13.471 5.255 -3.175 1.00 89.75 222 PRO A C 1
ATOM 1694 O O . PRO A 1 222 ? -14.244 5.471 -2.240 1.00 89.75 222 PRO A O 1
ATOM 1697 N N . ASP A 1 223 ? -12.371 4.509 -3.042 1.00 85.44 223 ASP A N 1
ATOM 1698 C CA . ASP A 1 223 ? -11.979 3.867 -1.785 1.00 85.44 223 ASP A CA 1
ATOM 1699 C C . ASP A 1 223 ? -11.621 4.905 -0.720 1.00 85.44 223 ASP A C 1
ATOM 1701 O O . ASP A 1 223 ? -12.065 4.804 0.424 1.00 85.44 223 ASP A O 1
ATOM 1705 N N . LEU A 1 224 ? -10.881 5.955 -1.091 1.00 87.19 224 LEU A N 1
ATOM 1706 C CA . LEU A 1 224 ? -10.553 7.035 -0.161 1.00 87.19 224 LEU A CA 1
ATOM 1707 C C . LEU A 1 224 ? -11.782 7.829 0.279 1.00 87.19 224 LEU A C 1
ATOM 1709 O O . LEU A 1 224 ? -11.897 8.148 1.458 1.00 87.19 224 LEU A O 1
ATOM 1713 N N . GLU A 1 225 ? -12.725 8.110 -0.617 1.00 85.38 225 GLU A N 1
ATOM 1714 C CA . GLU A 1 225 ? -13.991 8.764 -0.268 1.00 85.38 225 GLU A CA 1
ATOM 1715 C C . GLU A 1 225 ? -14.792 7.927 0.724 1.00 85.38 225 GLU A C 1
ATOM 1717 O O . GLU A 1 225 ? -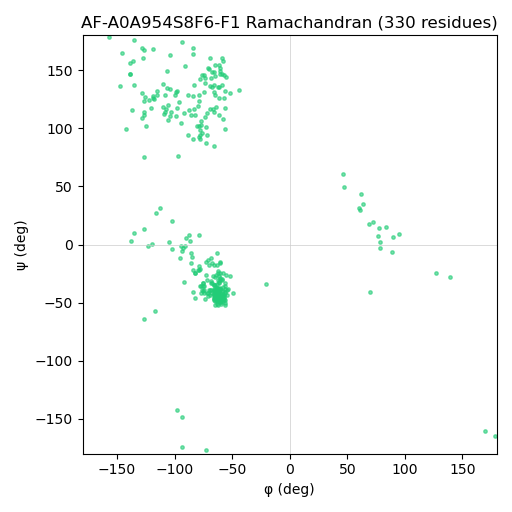15.291 8.454 1.725 1.00 85.38 225 GLU A O 1
ATOM 1722 N N . GLN A 1 226 ? -14.880 6.617 0.483 1.00 78.19 226 GLN A N 1
ATOM 1723 C CA . GLN A 1 226 ? -15.548 5.700 1.393 1.00 78.19 226 GLN A CA 1
ATOM 1724 C C . GLN A 1 226 ? -14.858 5.692 2.756 1.00 78.19 226 GLN A C 1
ATOM 1726 O O . GLN A 1 226 ? -15.534 5.846 3.777 1.00 78.19 226 GLN A O 1
ATOM 1731 N N . VAL A 1 227 ? -13.531 5.554 2.779 1.00 75.50 227 VAL A N 1
ATOM 1732 C CA . VAL A 1 227 ? -12.750 5.502 4.014 1.00 75.50 227 VAL A CA 1
ATOM 1733 C C . VAL A 1 227 ? -12.881 6.809 4.787 1.00 75.50 227 VAL A C 1
ATOM 1735 O O . VAL A 1 227 ? -13.260 6.770 5.955 1.00 75.50 227 VAL A O 1
ATOM 1738 N N . VAL A 1 228 ? -12.641 7.963 4.164 1.00 78.00 228 VAL A N 1
ATOM 1739 C CA . VAL A 1 228 ? -12.716 9.271 4.835 1.00 78.00 228 VAL A CA 1
ATOM 1740 C C . VAL A 1 228 ? -14.124 9.523 5.391 1.00 78.00 228 VAL A C 1
ATOM 1742 O O . VAL A 1 228 ? -14.255 9.976 6.528 1.00 78.00 228 VAL A O 1
ATOM 1745 N N . SER A 1 229 ? -15.173 9.125 4.663 1.00 71.81 229 SER A N 1
ATOM 1746 C CA . SER A 1 229 ? -16.569 9.297 5.098 1.00 71.81 229 SER A CA 1
ATOM 1747 C C . SER A 1 229 ? -16.986 8.367 6.247 1.00 71.81 229 SER A C 1
ATOM 1749 O O . SER A 1 229 ? -17.676 8.806 7.164 1.00 71.81 229 SER A O 1
ATOM 1751 N N . HIS A 1 230 ? -16.586 7.088 6.233 1.00 62.12 230 HIS A N 1
ATOM 1752 C CA . HIS A 1 230 ? -16.934 6.124 7.299 1.00 62.12 230 HIS A CA 1
ATOM 1753 C C . HIS A 1 230 ? -16.177 6.400 8.599 1.00 62.12 230 HIS A C 1
ATOM 1755 O O . HIS A 1 230 ? -16.659 6.147 9.703 1.00 62.12 230 HIS A O 1
ATOM 1761 N N . SER A 1 231 ? -14.979 6.943 8.450 1.00 52.12 231 SER A N 1
ATOM 1762 C CA . SER A 1 231 ? -14.025 7.110 9.526 1.00 52.12 231 SER A CA 1
ATOM 1763 C C . SER A 1 231 ? -14.333 8.378 10.352 1.00 52.12 231 SER A C 1
ATOM 1765 O O . SER A 1 231 ? -14.082 8.413 11.550 1.00 52.12 231 SER A O 1
ATOM 1767 N N . ALA A 1 232 ? -15.012 9.384 9.794 1.00 48.78 232 ALA A N 1
ATOM 1768 C CA . ALA A 1 232 ? -15.458 10.562 10.552 1.00 48.78 232 ALA A CA 1
ATOM 1769 C C . ALA A 1 232 ? -16.480 10.265 11.683 1.00 48.78 232 ALA A C 1
ATOM 1771 O O . ALA A 1 232 ? -16.794 11.158 12.467 1.00 48.78 232 ALA A O 1
ATOM 1772 N N . GLY A 1 233 ? -16.999 9.031 11.799 1.00 43.09 233 GLY A N 1
ATOM 1773 C CA . GLY A 1 233 ? -18.025 8.668 12.789 1.00 43.09 233 GLY A CA 1
ATOM 1774 C C . GLY A 1 233 ? -17.851 7.329 13.514 1.00 43.09 233 GLY A C 1
ATOM 1775 O O . GLY A 1 233 ? -18.727 6.979 14.304 1.00 43.09 233 GLY A O 1
ATOM 1776 N N . GLN A 1 234 ? -16.773 6.574 13.276 1.00 42.81 234 GLN A N 1
ATOM 1777 C CA . GLN A 1 234 ? -16.527 5.301 13.964 1.00 42.81 234 GLN A CA 1
ATOM 1778 C C . GLN A 1 234 ? -15.161 5.299 14.648 1.00 42.81 234 GLN A C 1
ATOM 1780 O O . GLN A 1 234 ? -14.121 5.121 14.019 1.00 42.81 234 GLN A O 1
ATOM 1785 N N . GLU A 1 235 ? -15.190 5.506 15.962 1.00 53.12 235 GLU A N 1
ATOM 1786 C CA . GLU A 1 235 ? -14.136 5.051 16.863 1.00 53.12 235 GLU A CA 1
ATOM 1787 C C . GLU A 1 235 ? -14.121 3.513 16.864 1.00 53.12 235 GLU A C 1
ATOM 1789 O O . GLU A 1 235 ? -15.180 2.874 16.856 1.00 53.12 235 GLU A O 1
ATOM 1794 N N . SER A 1 236 ? -12.935 2.902 16.823 1.00 54.44 236 SER A N 1
ATOM 1795 C CA . SER A 1 236 ? -12.815 1.445 16.812 1.00 54.44 236 SER A CA 1
ATOM 1796 C C . SER A 1 236 ? -13.437 0.828 18.075 1.00 54.44 236 SER A C 1
ATOM 1798 O O . SER A 1 236 ? -13.467 1.421 19.155 1.00 54.44 236 SER A O 1
ATOM 1800 N N . ALA A 1 237 ? -13.933 -0.411 17.986 1.00 57.50 237 ALA A N 1
ATOM 1801 C CA . ALA A 1 237 ? -14.520 -1.099 19.145 1.00 57.50 237 ALA A CA 1
ATOM 1802 C C . ALA A 1 237 ? -13.550 -1.177 20.347 1.00 57.50 237 ALA A C 1
ATOM 1804 O O . ALA A 1 237 ? -13.985 -1.226 21.500 1.00 57.50 237 ALA A O 1
ATOM 1805 N N . VAL A 1 238 ? -12.240 -1.154 20.071 1.00 55.84 238 VAL A N 1
ATOM 1806 C CA . VAL A 1 238 ? -11.169 -1.118 21.072 1.00 55.84 238 VAL A CA 1
ATOM 1807 C C . VAL A 1 238 ? -11.037 0.271 21.710 1.00 55.84 238 VAL A C 1
ATOM 1809 O O . VAL A 1 238 ? -10.877 0.343 22.929 1.00 55.84 238 VAL A O 1
ATOM 1812 N N . SER A 1 239 ? -11.160 1.367 20.951 1.00 62.84 239 SER A N 1
ATOM 1813 C CA . SER A 1 239 ? -11.113 2.731 21.503 1.00 62.84 239 SER A CA 1
ATOM 1814 C C . SER A 1 239 ? -12.378 3.102 22.294 1.00 62.84 239 SER A C 1
ATOM 1816 O O . SER A 1 239 ? -12.306 3.870 23.255 1.00 62.84 239 SER A O 1
ATOM 1818 N N . GLU A 1 240 ? -13.518 2.478 21.984 1.00 70.94 240 GLU A N 1
ATOM 1819 C CA . GLU A 1 240 ? -14.780 2.628 22.727 1.00 70.94 240 GLU A CA 1
ATOM 1820 C C . GLU A 1 240 ? -14.838 1.790 24.020 1.00 70.94 240 GLU A C 1
ATOM 1822 O O . GLU A 1 240 ? -15.591 2.101 24.951 1.00 70.94 240 GLU A O 1
ATOM 1827 N N . LEU A 1 241 ? -14.029 0.731 24.135 1.00 78.25 241 LEU A N 1
ATOM 1828 C CA . LEU A 1 241 ? -14.048 -0.173 25.289 1.00 78.25 241 LEU A CA 1
ATOM 1829 C C . LEU A 1 241 ? -13.772 0.540 26.633 1.00 78.25 241 LEU A C 1
ATOM 1831 O O . LEU A 1 241 ? -14.520 0.291 27.586 1.00 78.25 241 LEU A O 1
ATOM 1835 N N . PRO A 1 242 ? -12.780 1.449 26.758 1.00 79.38 242 PRO A N 1
ATOM 1836 C CA . PRO A 1 242 ? -12.612 2.259 27.961 1.00 79.38 242 PRO A CA 1
ATOM 1837 C C . PRO A 1 242 ? -13.861 3.073 28.315 1.00 79.38 242 PRO A C 1
ATOM 1839 O O . PRO A 1 242 ? -14.230 3.134 29.488 1.00 79.38 242 PRO A O 1
ATOM 1842 N N . LYS A 1 243 ? -14.549 3.658 27.324 1.00 79.56 243 LYS A N 1
ATOM 1843 C CA . LYS A 1 243 ? -15.776 4.433 27.559 1.00 79.56 243 LYS A CA 1
ATOM 1844 C C . LYS A 1 243 ? -16.898 3.537 28.074 1.00 79.56 243 LYS A C 1
ATOM 1846 O O . LYS A 1 243 ? -17.506 3.881 29.085 1.00 79.56 243 LYS A O 1
ATOM 1851 N N . ARG A 1 244 ? -17.105 2.365 27.460 1.00 81.31 244 ARG A N 1
ATOM 1852 C CA . ARG A 1 244 ? -18.081 1.348 27.903 1.00 81.31 244 ARG A CA 1
ATOM 1853 C C . ARG A 1 244 ? -17.818 0.864 29.329 1.00 81.31 244 ARG A C 1
ATOM 1855 O O . ARG A 1 244 ? -18.733 0.812 30.149 1.00 81.31 244 ARG A O 1
ATOM 1862 N N . LEU A 1 245 ? -16.557 0.563 29.648 1.00 82.88 245 LEU A N 1
ATOM 1863 C CA . LEU A 1 245 ? -16.143 0.172 30.997 1.00 82.88 245 LEU A CA 1
ATOM 1864 C C . LEU A 1 245 ? -16.385 1.304 32.012 1.00 82.88 245 LEU A C 1
ATOM 1866 O O . LEU A 1 245 ? -16.871 1.065 33.116 1.00 82.88 245 LEU A O 1
ATOM 1870 N N . LEU A 1 246 ? -16.079 2.554 31.666 1.00 82.25 246 LEU A N 1
ATOM 1871 C CA . LEU A 1 246 ? -16.257 3.684 32.581 1.00 82.25 246 LEU A CA 1
ATOM 1872 C C . LEU A 1 246 ? -17.724 4.096 32.755 1.00 82.25 246 LEU A C 1
ATOM 1874 O O . LEU A 1 246 ? -18.097 4.505 33.863 1.00 82.25 246 LEU A O 1
ATOM 1878 N N . SER A 1 247 ? -18.537 4.018 31.697 1.00 84.06 247 SER A N 1
ATOM 1879 C CA . SER A 1 247 ? -19.956 4.389 31.711 1.00 84.06 247 SER A CA 1
ATOM 1880 C C . SER A 1 247 ? -20.811 3.347 32.432 1.00 84.06 247 SER A C 1
ATOM 1882 O O . SER A 1 247 ? -21.718 3.728 33.174 1.00 84.06 247 SER A O 1
ATOM 1884 N N . GLY A 1 248 ? -20.510 2.056 32.244 1.00 81.50 248 GLY A N 1
ATOM 1885 C CA . GLY A 1 248 ? -21.359 0.953 32.693 1.00 81.50 248 GLY A CA 1
ATOM 1886 C C . GLY A 1 248 ? -22.675 0.835 31.919 1.00 81.50 248 GLY A C 1
ATOM 1887 O O . GLY A 1 248 ? -23.620 0.235 32.420 1.00 81.50 248 GLY A O 1
ATOM 1888 N N . SER A 1 249 ? -22.770 1.450 30.735 1.00 80.38 249 SER A N 1
ATOM 1889 C CA . SER A 1 249 ? -24.012 1.506 29.951 1.00 80.38 249 SER A CA 1
ATOM 1890 C C . SER A 1 249 ? -24.330 0.211 29.204 1.00 80.38 249 SER A C 1
ATOM 1892 O O . SER A 1 249 ? -25.483 -0.006 28.845 1.00 80.38 249 SER A O 1
ATOM 1894 N N . GLU A 1 250 ? -23.328 -0.636 28.964 1.00 85.25 250 GLU A N 1
ATOM 1895 C CA . GLU A 1 250 ? -23.451 -1.872 28.187 1.00 85.25 250 GLU A CA 1
ATOM 1896 C C . GLU A 1 250 ? -22.650 -3.009 28.848 1.00 85.25 250 GLU A C 1
ATOM 1898 O O . GLU A 1 250 ? -21.593 -2.743 29.434 1.00 85.25 250 GLU A O 1
ATOM 1903 N N . PRO A 1 251 ? -23.107 -4.274 28.754 1.00 89.94 251 PRO A N 1
ATOM 1904 C CA . PRO A 1 251 ? -22.329 -5.425 29.200 1.00 89.94 251 PRO A CA 1
ATOM 1905 C C . PRO A 1 251 ? -21.026 -5.569 28.411 1.00 89.94 251 PRO A C 1
ATOM 1907 O O . PRO A 1 251 ? -21.018 -5.516 27.183 1.00 89.94 251 PRO A O 1
ATOM 1910 N N . VAL A 1 252 ? -19.928 -5.827 29.118 1.00 91.31 252 VAL A N 1
ATOM 1911 C CA . VAL A 1 252 ? -18.603 -6.062 28.537 1.00 91.31 252 VAL A CA 1
ATOM 1912 C C . VAL A 1 252 ? -18.244 -7.535 28.696 1.00 91.31 252 VAL A C 1
ATOM 1914 O O . VAL A 1 252 ? -18.012 -8.024 29.807 1.00 91.31 252 VAL A O 1
ATOM 1917 N N . ARG A 1 253 ? -18.177 -8.256 27.571 1.00 93.75 253 ARG A N 1
ATOM 1918 C CA . ARG A 1 253 ? -17.754 -9.663 27.532 1.00 93.75 253 ARG A CA 1
ATOM 1919 C C . ARG A 1 253 ? -16.289 -9.755 27.131 1.00 93.75 253 ARG A C 1
ATOM 1921 O O . ARG A 1 253 ? -15.919 -9.363 26.029 1.00 93.75 253 ARG A O 1
ATOM 1928 N N . VAL A 1 254 ? -15.463 -10.288 28.025 1.00 93.50 254 VAL A N 1
ATOM 1929 C CA . VAL A 1 254 ? -14.030 -10.490 27.802 1.00 93.50 254 VAL A CA 1
ATOM 1930 C C . VAL A 1 254 ? -13.756 -11.980 27.638 1.00 93.50 254 VAL A C 1
ATOM 1932 O O . VAL A 1 254 ? -13.910 -12.736 28.597 1.00 93.50 254 VAL A O 1
ATOM 1935 N N . VAL A 1 255 ? -13.326 -12.412 26.456 1.00 95.19 255 VAL A N 1
ATOM 1936 C CA . VAL A 1 255 ? -12.899 -13.799 26.221 1.00 95.19 255 VAL A CA 1
ATOM 1937 C C . VAL A 1 255 ? -11.379 -13.884 26.353 1.00 95.19 255 VAL A C 1
ATOM 1939 O O . VAL A 1 255 ? -10.639 -13.197 25.655 1.00 95.19 255 VAL A O 1
ATOM 1942 N N . CYS A 1 256 ? -10.886 -14.730 27.252 1.00 94.75 256 CYS A N 1
ATOM 1943 C CA . CYS A 1 256 ? -9.469 -15.073 27.322 1.00 94.75 256 CYS A CA 1
ATOM 1944 C C . CYS A 1 256 ? -9.233 -16.358 26.531 1.00 94.75 256 CYS A C 1
ATOM 1946 O O . CYS A 1 256 ? -9.578 -17.443 26.998 1.00 94.75 256 CYS A O 1
ATOM 1948 N N . PHE A 1 257 ? -8.652 -16.233 25.343 1.00 96.06 257 PHE A N 1
ATOM 1949 C CA . PHE A 1 257 ? -8.377 -17.312 24.406 1.00 96.06 257 PHE A CA 1
ATOM 1950 C C . PHE A 1 257 ? -6.915 -17.743 24.506 1.00 96.06 257 PHE A C 1
ATOM 1952 O O . PHE A 1 257 ? -6.009 -16.913 24.472 1.00 96.06 257 PHE A O 1
ATOM 1959 N N . GLY A 1 258 ? -6.652 -19.035 24.672 1.00 93.38 258 GLY A N 1
ATOM 1960 C CA . GLY A 1 258 ? -5.268 -19.474 24.808 1.00 93.38 258 GLY A CA 1
ATOM 1961 C C . GLY A 1 258 ? -5.065 -20.957 25.025 1.00 93.38 258 GLY A C 1
ATOM 1962 O O . GLY A 1 258 ? -5.973 -21.770 24.831 1.00 93.38 258 GLY A O 1
ATOM 1963 N N . ASP A 1 259 ? -3.855 -21.287 25.451 1.00 91.25 259 ASP A N 1
ATOM 1964 C CA . ASP A 1 259 ? -3.443 -22.644 25.777 1.00 91.25 259 ASP A CA 1
ATOM 1965 C C . ASP A 1 259 ? -3.612 -22.973 27.280 1.00 91.25 259 ASP A C 1
ATOM 1967 O O . ASP A 1 259 ? -4.522 -22.477 27.960 1.00 91.25 259 ASP A O 1
ATOM 1971 N N . SER A 1 260 ? -2.744 -23.836 27.811 1.00 88.00 260 SER A N 1
ATOM 1972 C CA . SER A 1 260 ? -2.700 -24.230 29.219 1.00 88.00 260 SER A CA 1
ATOM 1973 C C . SER A 1 260 ? -2.446 -23.068 30.184 1.00 88.00 260 SER A C 1
ATOM 1975 O O . SER A 1 260 ? -2.853 -23.175 31.341 1.00 88.00 260 SER A O 1
ATOM 1977 N N . VAL A 1 261 ? -1.815 -21.969 29.751 1.00 86.12 261 VAL A N 1
ATOM 1978 C CA . VAL A 1 261 ? -1.561 -20.794 30.607 1.00 86.12 261 VAL A CA 1
ATOM 1979 C C . VAL A 1 261 ? -2.841 -19.986 30.820 1.00 86.12 261 VAL A C 1
ATOM 1981 O O . VAL A 1 261 ? -3.079 -19.464 31.912 1.00 86.12 261 VAL A O 1
ATOM 1984 N N . THR A 1 262 ? -3.692 -19.910 29.795 1.00 88.12 262 THR A N 1
ATOM 1985 C CA . THR A 1 262 ? -5.006 -19.261 29.885 1.00 88.12 262 THR A CA 1
ATOM 1986 C C . THR A 1 262 ? -6.012 -20.142 30.621 1.00 88.12 262 THR A C 1
ATOM 1988 O O . THR A 1 262 ? -6.819 -19.644 31.410 1.00 88.12 262 THR A O 1
ATOM 1991 N N . GLY A 1 263 ? -5.966 -21.453 30.377 1.00 81.25 263 GLY A N 1
ATOM 1992 C CA . GLY A 1 263 ? -6.917 -22.412 30.927 1.00 81.25 263 GLY A CA 1
ATOM 1993 C C . GLY A 1 263 ? -6.806 -22.624 32.439 1.00 81.25 263 GLY A C 1
ATOM 1994 O O . GLY A 1 263 ? -5.797 -22.349 33.088 1.00 81.25 263 GLY A O 1
ATOM 1995 N N . LEU A 1 264 ? -7.877 -23.159 33.021 1.00 69.56 264 LEU A N 1
ATOM 1996 C CA . LEU A 1 264 ? -7.898 -23.617 34.410 1.00 69.56 264 LEU A CA 1
ATOM 1997 C C . LEU A 1 264 ? -7.232 -24.992 34.512 1.00 69.56 264 LEU A C 1
ATOM 1999 O O . LEU A 1 264 ? -7.894 -26.018 34.376 1.00 69.56 264 LEU A O 1
ATOM 2003 N N . TYR A 1 265 ? -5.927 -25.014 34.787 1.00 62.97 265 TYR A N 1
ATOM 2004 C CA . TYR A 1 265 ? -5.186 -26.259 35.005 1.00 62.97 265 TYR A CA 1
ATOM 2005 C C . TYR A 1 265 ? -4.402 -26.276 36.324 1.00 62.97 265 TYR A C 1
ATOM 2007 O O . TYR A 1 265 ? -4.279 -25.269 37.022 1.00 62.97 265 TYR A O 1
ATOM 2015 N N . TYR A 1 266 ? -3.936 -27.483 36.665 1.00 57.34 266 TYR A N 1
ATOM 2016 C CA . TYR A 1 266 ? -3.341 -28.003 37.909 1.00 57.34 266 TYR A CA 1
ATOM 2017 C C . TYR A 1 266 ? -2.724 -27.021 38.931 1.00 57.34 266 TYR A C 1
ATOM 2019 O O . TYR A 1 266 ? -2.817 -27.275 40.131 1.00 57.34 266 TYR A O 1
ATOM 2027 N N . HIS A 1 267 ? -2.106 -25.914 38.515 1.00 61.06 267 HIS A N 1
ATOM 2028 C CA . HIS A 1 267 ? -1.306 -25.040 39.382 1.00 61.06 267 HIS A CA 1
ATOM 2029 C C . HIS A 1 267 ? -2.109 -24.077 40.264 1.00 61.06 267 HIS A C 1
ATOM 2031 O O . HIS A 1 267 ? -1.599 -23.631 41.291 1.00 61.06 267 HIS A O 1
ATOM 2037 N N . THR A 1 268 ? -3.357 -23.764 39.907 1.00 60.44 268 THR A N 1
ATOM 2038 C CA . THR A 1 268 ? -4.196 -22.827 40.680 1.00 60.44 268 THR A CA 1
ATOM 2039 C C . THR A 1 268 ? -5.289 -23.520 41.499 1.00 60.44 268 THR A C 1
ATOM 2041 O O . THR A 1 268 ? -6.082 -22.863 42.174 1.00 60.44 268 THR A O 1
ATOM 2044 N N . GLY A 1 269 ? -5.348 -24.858 41.463 1.00 60.19 269 GLY A N 1
ATOM 2045 C CA . GLY A 1 269 ? -6.384 -25.629 42.159 1.00 60.19 269 GLY A CA 1
ATOM 2046 C C . GLY A 1 269 ? -7.803 -25.309 41.673 1.00 60.19 269 GLY A C 1
ATOM 2047 O O . GLY A 1 269 ? -8.745 -25.352 42.462 1.00 60.19 269 GLY A O 1
ATOM 2048 N N . GLY A 1 270 ? -7.949 -24.927 40.399 1.00 59.97 270 GLY A N 1
ATOM 2049 C CA . GLY A 1 270 ? -9.242 -24.598 39.793 1.00 59.97 270 GLY A CA 1
ATOM 2050 C C . GLY A 1 270 ? -9.843 -23.265 40.255 1.00 59.97 270 GLY A C 1
ATOM 2051 O O . GLY A 1 270 ? -11.050 -23.072 40.141 1.00 59.97 270 GLY A O 1
ATOM 2052 N N . ARG A 1 271 ? -9.041 -22.353 40.821 1.00 60.50 271 ARG A N 1
ATOM 2053 C CA . ARG A 1 271 ? -9.494 -21.034 41.295 1.00 60.50 271 ARG A CA 1
ATOM 2054 C C . ARG A 1 271 ? -8.479 -19.963 40.929 1.00 60.50 271 ARG A C 1
ATOM 2056 O O . ARG A 1 271 ? -7.290 -20.213 41.050 1.00 60.50 271 ARG A O 1
ATOM 2063 N N . ARG A 1 272 ? -8.919 -18.734 40.634 1.00 66.75 272 ARG A N 1
ATOM 2064 C CA . ARG A 1 272 ? -8.014 -17.591 40.379 1.00 66.75 272 ARG A CA 1
ATOM 2065 C C . ARG A 1 272 ? -7.120 -17.830 39.162 1.00 66.75 272 ARG A C 1
ATOM 2067 O O . ARG A 1 272 ? -5.922 -17.548 39.204 1.00 66.75 272 ARG A O 1
ATOM 2074 N N . ALA A 1 273 ? -7.703 -18.349 38.086 1.00 76.00 273 ALA A N 1
ATOM 2075 C CA . ALA A 1 273 ? -7.041 -18.273 36.791 1.00 76.00 273 ALA A CA 1
ATOM 2076 C C . ALA A 1 273 ? -6.788 -16.804 36.429 1.00 76.00 273 ALA A C 1
ATOM 2078 O O . ALA A 1 273 ? -7.452 -15.906 36.958 1.00 76.00 273 ALA A O 1
ATOM 2079 N N . TYR A 1 274 ? -5.858 -16.551 35.510 1.00 84.00 274 TYR A N 1
ATOM 2080 C CA . TYR A 1 274 ? -5.632 -15.201 34.991 1.00 84.00 274 TYR A CA 1
ATOM 2081 C C . TYR A 1 274 ? -6.953 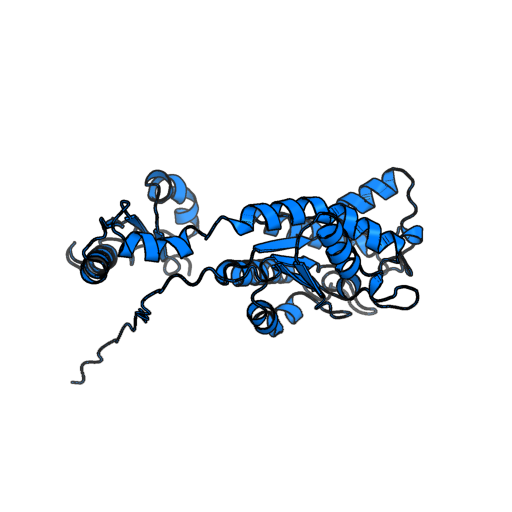-14.536 34.555 1.00 84.00 274 TYR A C 1
ATOM 2083 O O . TYR A 1 274 ? -7.214 -13.396 34.932 1.00 84.00 274 TYR A O 1
ATOM 2091 N N . THR A 1 275 ? -7.840 -15.286 33.894 1.00 87.94 275 THR A N 1
ATOM 2092 C CA . THR A 1 275 ? -9.188 -14.843 33.501 1.00 87.94 275 THR A CA 1
ATOM 2093 C C . THR A 1 275 ? -10.041 -14.349 34.676 1.00 87.94 275 THR A C 1
ATOM 2095 O O . THR A 1 275 ? -10.708 -13.319 34.569 1.00 87.94 275 THR A O 1
ATOM 2098 N N . ASP A 1 276 ? -10.006 -15.039 35.820 1.00 84.44 276 ASP A N 1
ATOM 2099 C CA . ASP A 1 276 ? -10.749 -14.627 37.018 1.00 84.44 276 ASP A CA 1
ATOM 2100 C C . ASP A 1 276 ? -10.155 -13.347 37.613 1.00 84.44 276 ASP A C 1
ATOM 2102 O O . ASP A 1 276 ? -10.882 -12.434 38.015 1.00 84.44 276 ASP A O 1
ATOM 2106 N N . LEU A 1 277 ? -8.820 -13.282 37.681 1.00 87.81 277 LEU A N 1
ATOM 2107 C CA . LEU A 1 277 ? -8.096 -12.137 38.229 1.00 87.81 277 LEU A CA 1
ATOM 2108 C C . LEU A 1 277 ? -8.296 -10.887 37.369 1.00 87.81 277 LEU A C 1
ATOM 2110 O O . LEU A 1 277 ? -8.493 -9.809 37.929 1.00 87.81 277 LEU A O 1
ATOM 2114 N N . LEU A 1 278 ? -8.328 -11.038 36.043 1.00 88.75 278 LEU A N 1
ATOM 2115 C CA . LEU A 1 278 ? -8.661 -9.968 35.108 1.00 88.75 278 LEU A CA 1
ATOM 2116 C C . LEU A 1 278 ? -10.074 -9.437 35.367 1.00 88.75 278 LEU A C 1
ATOM 2118 O O . LEU A 1 278 ? -10.254 -8.235 35.541 1.00 88.75 278 LEU A O 1
ATOM 2122 N N . GLY A 1 279 ? -11.066 -10.324 35.491 1.00 89.06 279 GLY A N 1
ATOM 2123 C CA . GLY A 1 279 ? -12.443 -9.919 35.785 1.00 89.06 279 GLY A CA 1
ATOM 2124 C C . GLY A 1 279 ? -12.574 -9.200 37.129 1.00 89.06 279 GLY A C 1
ATOM 2125 O O . GLY A 1 279 ? -13.277 -8.196 37.238 1.00 89.06 279 GLY A O 1
ATOM 2126 N N . ILE A 1 280 ? -11.866 -9.670 38.163 1.00 87.69 280 ILE A N 1
ATOM 2127 C CA . ILE A 1 280 ? -11.815 -8.997 39.471 1.00 87.69 280 ILE A CA 1
ATOM 2128 C C . ILE A 1 280 ? -11.171 -7.612 39.348 1.00 87.69 280 ILE A C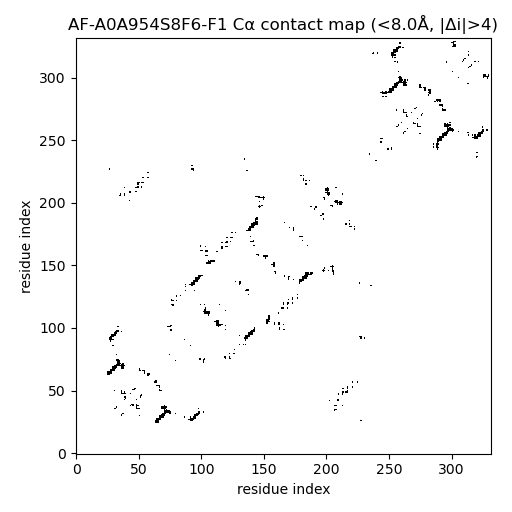 1
ATOM 2130 O O . ILE A 1 280 ? -11.679 -6.660 39.941 1.00 87.69 280 ILE A O 1
ATOM 2134 N N . ALA A 1 281 ? -10.065 -7.490 38.612 1.00 89.75 281 ALA A N 1
ATOM 2135 C CA . ALA A 1 281 ? -9.374 -6.221 38.419 1.00 89.75 281 ALA A CA 1
ATOM 2136 C C . ALA A 1 281 ? -10.259 -5.210 37.679 1.00 89.75 281 ALA A C 1
ATOM 2138 O O . ALA A 1 281 ? -10.435 -4.098 38.173 1.00 89.75 281 ALA A O 1
ATOM 2139 N N . LEU A 1 282 ? -10.886 -5.614 36.570 1.00 89.31 282 LEU A N 1
ATOM 2140 C CA . LEU A 1 282 ? -11.784 -4.760 35.789 1.00 89.31 282 LEU A CA 1
ATOM 2141 C C . LEU A 1 282 ? -12.972 -4.271 36.623 1.00 89.31 282 LEU A C 1
ATOM 2143 O O . LEU A 1 282 ? -13.226 -3.074 36.664 1.00 89.31 282 LEU A O 1
ATOM 2147 N N . ARG A 1 283 ? -13.633 -5.152 37.386 1.00 88.94 283 ARG A N 1
ATOM 2148 C CA . ARG A 1 283 ? -14.735 -4.748 38.283 1.00 88.94 283 ARG A CA 1
ATOM 2149 C C . ARG A 1 283 ? -14.291 -3.826 39.421 1.00 88.94 283 ARG A C 1
ATOM 2151 O O . ARG A 1 283 ? -15.090 -3.042 39.917 1.00 88.94 283 ARG A O 1
ATOM 2158 N N . ARG A 1 284 ? -13.032 -3.909 39.865 1.00 88.62 284 ARG A N 1
ATOM 2159 C CA . ARG A 1 284 ? -12.485 -2.993 40.883 1.00 88.62 284 ARG A CA 1
ATOM 2160 C C . ARG A 1 284 ? -12.135 -1.625 40.309 1.00 88.62 284 ARG A C 1
ATOM 2162 O O . ARG A 1 284 ? -12.383 -0.625 40.972 1.00 88.62 284 ARG A O 1
ATOM 2169 N N . LEU A 1 285 ? -11.536 -1.595 39.122 1.00 87.81 285 LEU A N 1
ATOM 2170 C CA . LEU A 1 285 ? -11.129 -0.362 38.444 1.00 87.81 285 LEU A CA 1
ATOM 2171 C C . LEU A 1 285 ? -12.327 0.380 37.846 1.00 87.81 285 LEU A C 1
ATOM 2173 O O . LEU A 1 285 ? -12.357 1.607 37.851 1.00 87.81 285 LEU A O 1
ATOM 2177 N N . CYS A 1 286 ? -13.338 -0.363 37.397 1.00 89.06 286 CYS A N 1
ATOM 2178 C CA . CYS A 1 286 ? -14.551 0.152 36.779 1.00 89.06 286 CYS A CA 1
ATOM 2179 C C . CYS A 1 286 ? -15.791 -0.405 37.506 1.00 89.06 286 CYS A C 1
ATOM 2181 O O . CYS A 1 286 ? -16.467 -1.285 36.978 1.00 89.06 286 CYS A O 1
ATOM 2183 N N . PRO A 1 287 ? -16.134 0.090 38.715 1.00 86.94 287 PRO A N 1
ATOM 2184 C CA . PRO A 1 287 ? -17.206 -0.488 39.538 1.00 86.94 287 PRO A CA 1
ATOM 2185 C C . PRO A 1 287 ? -18.610 -0.418 38.931 1.00 86.94 287 PRO A C 1
ATOM 2187 O O . PRO A 1 287 ? -19.510 -1.109 39.397 1.00 86.94 287 PRO A O 1
ATOM 2190 N N . ARG A 1 288 ? -18.807 0.446 37.927 1.00 88.00 288 ARG A N 1
ATOM 2191 C CA . ARG A 1 288 ? -20.068 0.580 37.186 1.00 88.00 288 ARG A CA 1
ATOM 2192 C C . ARG A 1 288 ? -20.188 -0.406 36.024 1.00 88.00 288 ARG A C 1
ATOM 2194 O O . ARG A 1 288 ? -21.286 -0.580 35.516 1.00 88.00 288 ARG A O 1
ATOM 2201 N N . ALA A 1 289 ? -19.087 -1.024 35.601 1.00 87.19 289 ALA A N 1
ATOM 2202 C CA . ALA A 1 289 ? -19.074 -1.920 34.458 1.00 87.19 289 ALA A CA 1
ATOM 2203 C C . ALA A 1 289 ? -19.712 -3.272 34.794 1.00 87.19 289 ALA A C 1
ATOM 2205 O O . ALA A 1 289 ? -19.322 -3.929 35.766 1.00 87.19 289 ALA A O 1
ATOM 2206 N N . ASP A 1 290 ? -20.618 -3.731 33.934 1.00 90.94 290 ASP A N 1
ATOM 2207 C CA . ASP A 1 290 ? -21.082 -5.116 33.928 1.00 90.94 290 ASP A CA 1
ATOM 2208 C C . ASP A 1 290 ? -20.097 -5.979 33.123 1.00 90.94 290 ASP A C 1
ATOM 2210 O O . ASP A 1 290 ? -20.183 -6.076 31.901 1.00 90.94 290 ASP A O 1
ATOM 2214 N N . VAL A 1 291 ? -19.090 -6.541 33.804 1.00 92.81 291 VAL A N 1
ATOM 2215 C CA . VAL A 1 291 ? -18.001 -7.302 33.164 1.00 92.81 291 VAL A CA 1
ATOM 2216 C C . VAL A 1 291 ? -18.154 -8.799 33.404 1.00 92.81 291 VAL A C 1
ATOM 2218 O O . VAL A 1 291 ? -18.025 -9.272 34.543 1.00 92.81 291 VAL A O 1
ATOM 2221 N N . THR A 1 292 ? -18.281 -9.549 32.309 1.00 93.56 292 THR A N 1
ATOM 2222 C CA . THR A 1 292 ? -18.211 -11.015 32.287 1.00 93.56 292 THR A CA 1
ATOM 2223 C C . THR A 1 292 ? -16.911 -11.466 31.630 1.00 93.56 292 THR A C 1
ATOM 2225 O O . THR A 1 292 ? -16.590 -11.041 30.524 1.00 93.56 292 THR A O 1
ATOM 2228 N N . THR A 1 293 ? -16.163 -12.346 32.298 1.00 92.56 293 THR A N 1
ATOM 2229 C CA . THR A 1 293 ? -14.957 -12.970 31.742 1.00 92.56 293 THR A CA 1
ATOM 2230 C C . THR A 1 293 ? -15.226 -14.431 31.382 1.00 92.56 293 THR A C 1
ATOM 2232 O O . THR A 1 293 ? -15.828 -15.166 32.163 1.00 92.56 293 THR A O 1
ATOM 2235 N N . ILE A 1 294 ? -14.775 -14.855 30.202 1.00 93.44 294 ILE A N 1
ATOM 2236 C CA . ILE A 1 294 ? -14.951 -16.205 29.657 1.00 93.44 294 ILE A CA 1
ATOM 2237 C C 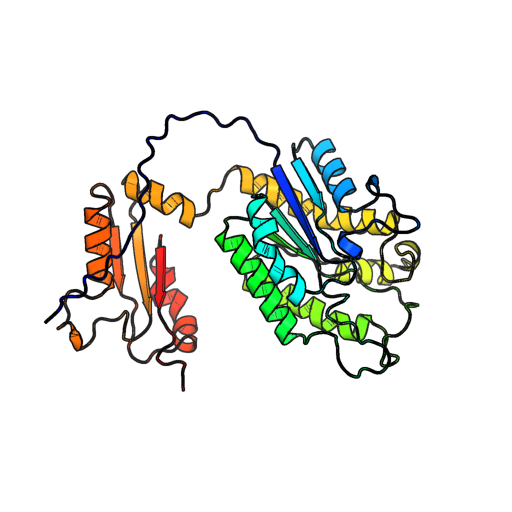. ILE A 1 294 ? -13.566 -16.811 29.453 1.00 93.44 294 ILE A C 1
ATOM 2239 O O . ILE A 1 294 ? -12.708 -16.214 28.807 1.00 93.44 294 ILE A O 1
ATOM 2243 N N . ASN A 1 295 ? -13.330 -17.990 30.026 1.00 92.81 295 ASN A N 1
ATOM 2244 C CA . ASN A 1 295 ? -12.080 -18.718 29.833 1.00 92.81 295 ASN A CA 1
ATOM 2245 C C . ASN A 1 295 ? -12.228 -19.677 28.647 1.00 92.81 295 ASN A C 1
ATOM 2247 O O . ASN A 1 295 ? -12.979 -20.646 28.732 1.00 92.81 295 ASN A O 1
ATOM 2251 N N . ALA A 1 296 ? -11.494 -19.410 27.572 1.00 94.44 296 ALA A N 1
ATOM 2252 C CA . ALA A 1 296 ? -11.403 -20.239 26.376 1.00 94.44 296 ALA A CA 1
ATOM 2253 C C . ALA A 1 296 ? -9.993 -20.851 26.222 1.00 94.44 296 ALA A C 1
ATOM 2255 O O . ALA A 1 296 ? -9.502 -21.049 25.107 1.00 94.44 296 ALA A O 1
ATOM 2256 N N . GLY A 1 297 ? -9.313 -21.127 27.338 1.00 92.31 297 GLY A N 1
ATOM 2257 C CA . GLY A 1 297 ? -8.001 -21.766 27.383 1.00 92.31 297 GLY A CA 1
ATOM 2258 C C . GLY A 1 297 ? -8.078 -23.293 27.316 1.00 92.31 297 GLY A C 1
ATOM 2259 O O . GLY A 1 297 ? -8.788 -23.896 28.121 1.00 92.31 297 GLY A O 1
ATOM 2260 N N . ILE A 1 298 ? -7.337 -23.925 26.397 1.00 91.06 298 ILE A N 1
ATOM 2261 C CA . ILE A 1 298 ? -7.274 -25.394 26.280 1.00 91.06 298 ILE A CA 1
ATOM 2262 C C . ILE A 1 298 ? -5.821 -25.875 26.300 1.00 91.06 298 ILE A C 1
ATOM 2264 O O . ILE A 1 298 ? -4.998 -25.472 25.483 1.00 91.06 298 ILE A O 1
ATOM 2268 N N . SER A 1 299 ? -5.499 -26.760 27.244 1.00 89.56 299 SER A N 1
ATOM 2269 C CA . SER A 1 299 ? -4.144 -27.284 27.413 1.00 89.56 299 SER A CA 1
ATOM 2270 C C . SER A 1 299 ? -3.659 -28.033 26.177 1.00 89.56 299 SER A C 1
ATOM 2272 O O . SER A 1 299 ? -4.367 -28.882 25.643 1.00 89.56 299 SER A O 1
ATOM 2274 N N . GLY A 1 300 ? -2.412 -27.769 25.791 1.00 88.88 300 GLY A N 1
ATOM 2275 C CA . GLY A 1 300 ? -1.745 -28.435 24.673 1.00 88.88 300 GLY A CA 1
ATOM 2276 C C . GLY A 1 300 ? -2.143 -27.914 23.292 1.00 88.88 300 GLY A C 1
ATOM 2277 O O . GLY A 1 300 ? -1.581 -28.379 22.309 1.00 88.88 300 GLY A O 1
ATOM 2278 N N . HIS A 1 301 ? -3.078 -26.965 23.198 1.00 93.00 301 HIS A N 1
ATOM 2279 C CA . HIS A 1 301 ? -3.464 -26.387 21.913 1.00 93.00 301 HIS A CA 1
ATOM 2280 C C . HIS A 1 301 ? -2.386 -25.436 21.382 1.00 93.00 301 HIS A C 1
ATOM 2282 O O . HIS A 1 301 ? -1.814 -24.640 22.135 1.00 93.00 301 HIS A O 1
ATOM 2288 N N . THR A 1 302 ? -2.158 -25.519 20.075 1.00 92.75 302 THR A N 1
ATOM 2289 C CA . THR A 1 302 ? -1.311 -24.626 19.273 1.00 92.75 302 THR A CA 1
ATOM 2290 C C . THR A 1 302 ? -2.144 -23.502 18.646 1.00 92.75 302 THR A C 1
ATOM 2292 O O . THR A 1 302 ? -3.379 -23.516 18.694 1.00 92.75 302 THR A O 1
ATOM 2295 N N . THR A 1 303 ? -1.493 -22.546 17.987 1.00 92.50 303 THR A N 1
ATOM 2296 C CA . THR A 1 303 ? -2.147 -21.537 17.137 1.00 92.50 303 THR A CA 1
ATOM 2297 C C . THR A 1 303 ? -2.955 -22.157 15.991 1.00 92.50 303 THR A C 1
ATOM 2299 O O . THR A 1 303 ? -4.001 -21.622 15.621 1.00 92.50 303 THR A O 1
ATOM 2302 N N . ARG A 1 304 ? -2.560 -23.333 15.479 1.00 91.12 304 ARG A N 1
ATOM 2303 C CA . ARG A 1 304 ? -3.346 -24.077 14.478 1.00 91.12 304 ARG A CA 1
ATOM 2304 C C . ARG A 1 304 ? -4.683 -24.549 15.051 1.00 91.12 304 ARG A C 1
ATOM 2306 O O . ARG A 1 304 ? -5.720 -24.388 14.412 1.00 91.12 304 ARG A O 1
ATOM 2313 N N . ASP A 1 305 ? -4.663 -25.095 16.264 1.00 94.62 305 ASP A N 1
ATOM 2314 C CA . ASP A 1 305 ? -5.883 -25.517 16.962 1.00 94.62 305 ASP A CA 1
ATOM 2315 C C . ASP A 1 305 ? -6.740 -24.315 17.371 1.00 94.62 305 ASP A C 1
ATOM 2317 O O . ASP A 1 305 ? -7.967 -24.407 17.413 1.00 94.62 305 ASP A O 1
ATOM 2321 N N . ALA A 1 306 ? -6.103 -23.178 17.672 1.00 93.12 306 ALA A N 1
ATOM 2322 C CA . ALA A 1 306 ? -6.782 -21.918 17.943 1.00 93.12 306 ALA A CA 1
ATOM 2323 C C . ALA A 1 306 ? -7.609 -21.468 16.730 1.00 93.12 306 ALA A C 1
ATOM 2325 O O . ALA A 1 306 ? -8.803 -21.206 16.870 1.00 93.12 306 ALA A O 1
ATOM 2326 N N . LEU A 1 307 ? -7.016 -21.466 15.533 1.00 91.81 307 LEU A N 1
ATOM 2327 C CA . LEU A 1 307 ? -7.726 -21.089 14.311 1.00 91.81 307 LEU A CA 1
ATOM 2328 C C . LEU A 1 307 ? -8.947 -21.986 14.055 1.00 91.81 307 LEU A C 1
ATOM 2330 O O . LEU A 1 307 ? -10.014 -21.490 13.716 1.00 91.81 307 LEU A O 1
ATOM 2334 N N . ALA A 1 308 ? -8.830 -23.293 14.304 1.00 91.75 308 ALA A N 1
ATOM 2335 C CA . ALA A 1 308 ? -9.923 -24.245 14.094 1.00 91.75 308 ALA A CA 1
ATOM 2336 C C . ALA A 1 308 ? -11.121 -24.075 15.054 1.00 91.75 308 ALA A C 1
ATOM 2338 O O . ALA A 1 308 ? -12.188 -24.637 14.802 1.00 91.75 308 ALA A O 1
ATOM 2339 N N . ARG A 1 309 ? -10.960 -23.347 16.169 1.00 94.94 309 ARG A N 1
ATOM 2340 C CA . ARG A 1 309 ? -11.992 -23.222 17.217 1.00 94.94 309 ARG A CA 1
ATOM 2341 C C . ARG A 1 309 ? -12.412 -21.789 17.530 1.00 94.94 309 ARG A C 1
ATOM 2343 O O . ARG A 1 309 ? -13.282 -21.613 18.381 1.00 94.94 309 ARG A O 1
ATOM 2350 N N . ILE A 1 310 ? -11.822 -20.783 16.882 1.00 94.19 310 ILE A N 1
ATOM 2351 C CA . ILE A 1 310 ? -12.070 -19.370 17.200 1.00 94.19 310 ILE A CA 1
ATOM 2352 C C . ILE A 1 310 ? -13.552 -18.997 17.066 1.00 94.19 310 ILE A C 1
ATOM 2354 O O . ILE A 1 310 ? -14.094 -18.339 17.951 1.00 94.19 310 ILE A O 1
ATOM 2358 N N . ASP A 1 311 ? -14.244 -19.509 16.047 1.00 92.00 311 ASP A N 1
ATOM 2359 C CA . ASP A 1 311 ? -15.674 -19.244 15.856 1.00 92.00 311 ASP A CA 1
ATOM 2360 C C . ASP A 1 311 ? -16.503 -19.726 17.048 1.00 92.00 311 ASP A C 1
ATOM 2362 O O . ASP A 1 311 ? -17.332 -19.000 17.594 1.00 92.00 311 ASP A O 1
ATOM 2366 N N . LYS A 1 312 ? -16.243 -20.960 17.485 1.00 95.44 312 LYS A N 1
ATOM 2367 C CA . LYS A 1 312 ? -16.984 -21.629 18.556 1.00 95.44 312 LYS A CA 1
ATOM 2368 C C . LYS A 1 312 ? -16.648 -21.065 19.935 1.00 95.44 312 LYS A C 1
ATOM 2370 O O . LYS A 1 312 ? -17.549 -20.848 20.738 1.00 95.44 312 LYS A O 1
ATOM 2375 N N . ASP A 1 313 ? -15.362 -20.899 20.222 1.00 95.44 313 ASP A N 1
ATOM 2376 C CA . ASP A 1 313 ? -14.875 -20.637 21.577 1.00 95.44 313 ASP A CA 1
ATOM 2377 C C . ASP A 1 313 ? -14.681 -19.137 21.853 1.00 95.44 313 ASP A C 1
ATOM 2379 O O . ASP A 1 313 ? -14.483 -18.746 23.004 1.00 95.44 313 ASP A O 1
ATOM 2383 N N . VAL A 1 314 ? -14.726 -18.293 20.815 1.00 95.25 314 VAL A N 1
ATOM 2384 C CA . VAL A 1 314 ? -14.551 -16.839 20.924 1.00 95.25 314 VAL A CA 1
ATOM 2385 C C . VAL A 1 314 ? -15.714 -16.096 20.280 1.00 95.25 314 VAL A C 1
ATOM 2387 O O . VAL A 1 314 ? -16.457 -15.421 20.992 1.00 95.25 314 VAL A O 1
ATOM 2390 N N . LEU A 1 315 ? -15.905 -16.216 18.962 1.00 92.06 315 LEU A N 1
ATOM 2391 C CA . LEU A 1 315 ? -16.845 -15.355 18.230 1.00 92.06 315 LEU A CA 1
ATOM 2392 C C . LEU A 1 315 ? -18.310 -15.621 18.599 1.00 92.06 315 LEU A C 1
ATOM 2394 O O . LEU A 1 315 ? -19.093 -14.681 18.695 1.00 92.06 315 LEU A O 1
ATOM 2398 N N . ALA A 1 316 ? -18.673 -16.868 18.914 1.00 93.44 316 ALA A N 1
ATOM 2399 C CA . ALA A 1 316 ? -20.014 -17.234 19.380 1.00 93.44 316 ALA A CA 1
ATOM 2400 C C . ALA A 1 316 ? -20.427 -16.536 20.692 1.00 93.44 316 ALA A C 1
ATOM 2402 O O . ALA A 1 316 ? -21.610 -16.519 21.036 1.00 93.44 316 ALA A O 1
ATOM 2403 N N . HIS A 1 317 ? -19.471 -15.964 21.430 1.00 92.50 317 HIS A N 1
ATOM 2404 C CA . HIS A 1 317 ? -19.731 -15.191 22.641 1.00 92.50 317 HIS A CA 1
ATOM 2405 C C . HIS A 1 317 ? -19.919 -13.692 22.391 1.00 92.50 317 HIS A C 1
ATOM 2407 O O . HIS A 1 317 ? -20.157 -12.973 23.362 1.00 92.50 317 HIS A O 1
ATOM 2413 N N . ASP A 1 318 ? -19.812 -13.222 21.142 1.00 90.56 318 ASP A N 1
ATOM 2414 C CA . ASP A 1 318 ? -19.910 -11.805 20.769 1.00 90.56 318 ASP A CA 1
ATOM 2415 C C . ASP A 1 318 ? -19.062 -10.916 21.714 1.00 90.56 318 ASP A C 1
ATOM 2417 O O . ASP A 1 318 ? -19.601 -10.153 22.527 1.00 90.56 318 ASP A O 1
ATOM 2421 N N . PRO A 1 319 ? -17.731 -11.129 21.766 1.00 92.62 319 PRO A N 1
ATOM 2422 C CA . PRO A 1 319 ? -16.878 -10.506 22.767 1.00 92.62 319 PRO A CA 1
ATOM 2423 C C . PRO A 1 319 ? -16.658 -9.017 22.490 1.00 92.62 319 PRO A C 1
ATOM 2425 O O . PRO A 1 319 ? -16.441 -8.598 21.360 1.00 92.62 319 PRO A O 1
ATOM 2428 N N . SER A 1 320 ? -16.604 -8.223 23.559 1.00 89.00 320 SER A N 1
ATOM 2429 C CA . SER A 1 320 ? -16.153 -6.826 23.512 1.00 89.00 320 SER A CA 1
ATOM 2430 C C . SER A 1 320 ? -14.625 -6.709 23.555 1.00 89.00 320 SER A C 1
ATOM 2432 O O . SER A 1 320 ? -14.070 -5.698 23.141 1.00 89.00 320 SER A O 1
ATOM 2434 N N . LEU A 1 321 ? -13.949 -7.720 24.110 1.00 87.88 321 LEU A N 1
ATOM 2435 C CA . LEU A 1 321 ? -12.493 -7.824 24.187 1.00 87.88 321 LEU A CA 1
ATOM 2436 C C . LEU A 1 321 ? -12.088 -9.296 24.114 1.00 87.88 321 LEU A C 1
ATOM 2438 O O . LEU A 1 321 ? -12.659 -10.134 24.814 1.00 87.88 321 LEU A O 1
ATOM 2442 N N . VAL A 1 322 ? -11.051 -9.594 23.338 1.00 91.69 322 VAL A N 1
ATOM 2443 C CA . VAL A 1 322 ? -10.397 -10.904 23.344 1.00 91.69 322 VAL A CA 1
ATOM 2444 C C . VAL A 1 322 ? -8.945 -10.715 23.762 1.00 91.69 322 VAL A C 1
ATOM 2446 O O . VAL A 1 322 ? -8.235 -9.898 23.187 1.00 91.69 322 VAL A O 1
ATOM 2449 N N . THR A 1 323 ? -8.496 -11.465 24.766 1.00 91.25 323 THR A N 1
ATOM 2450 C CA . THR A 1 323 ? -7.058 -11.624 25.033 1.00 91.25 323 THR A CA 1
ATOM 2451 C C . THR A 1 323 ? -6.613 -12.937 24.409 1.00 91.25 323 THR A C 1
ATOM 2453 O O . THR A 1 323 ? -7.296 -13.944 24.579 1.00 91.25 323 THR A O 1
ATOM 2456 N N . VAL A 1 324 ? -5.509 -12.933 23.664 1.00 92.69 324 VAL A N 1
ATOM 2457 C CA . VAL A 1 324 ? -4.998 -14.118 22.962 1.00 92.69 324 VAL A CA 1
ATOM 2458 C C . VAL A 1 324 ? -3.620 -14.459 23.516 1.00 92.69 324 VAL A C 1
ATOM 2460 O O . VAL A 1 324 ? -2.739 -13.604 23.545 1.00 92.69 324 VAL A O 1
ATOM 2463 N N . MET A 1 325 ? -3.435 -15.694 23.984 1.00 90.94 325 MET A N 1
ATOM 2464 C CA . MET A 1 325 ? -2.163 -16.167 24.537 1.00 90.94 325 MET A CA 1
ATOM 2465 C C . MET A 1 325 ? -1.902 -17.624 24.136 1.00 90.94 325 MET A C 1
ATOM 2467 O O . MET A 1 325 ? -2.435 -18.556 24.738 1.00 90.94 325 MET A O 1
ATOM 2471 N N . PHE A 1 326 ? -1.069 -17.791 23.111 1.00 90.12 326 PHE A N 1
ATOM 2472 C CA . PHE A 1 326 ? -0.551 -19.062 22.591 1.00 90.12 326 PHE A CA 1
ATOM 2473 C C . PHE A 1 326 ? 0.954 -18.918 22.329 1.00 90.12 326 PHE A C 1
ATOM 2475 O O . PHE A 1 326 ? 1.506 -17.826 22.470 1.00 90.12 326 PHE A O 1
ATOM 2482 N N . GLY A 1 327 ? 1.614 -20.006 21.937 1.00 85.88 327 GLY A N 1
ATOM 2483 C CA . GLY A 1 327 ? 3.018 -19.997 21.532 1.00 85.88 327 GLY A CA 1
ATOM 2484 C C . GLY A 1 327 ? 3.878 -21.007 22.278 1.00 85.88 327 GLY A C 1
ATOM 2485 O O . GLY A 1 327 ? 4.880 -21.448 21.731 1.00 85.88 327 GLY A O 1
ATOM 2486 N N . LEU A 1 328 ? 3.498 -21.440 23.489 1.00 85.88 328 LEU A N 1
ATOM 2487 C CA . LEU A 1 328 ? 4.288 -22.438 24.225 1.00 85.88 328 LEU A CA 1
ATOM 2488 C C . LEU A 1 328 ? 4.254 -23.814 23.555 1.00 85.88 328 LEU A C 1
ATOM 2490 O O . LEU A 1 328 ? 5.273 -24.500 23.518 1.00 85.88 328 LEU A O 1
ATOM 2494 N N . ASN A 1 329 ? 3.096 -24.212 23.025 1.00 88.88 329 ASN A N 1
ATOM 2495 C CA . ASN A 1 329 ? 2.931 -25.505 22.352 1.00 88.88 329 ASN A CA 1
ATOM 2496 C C . ASN A 1 329 ? 3.344 -25.460 20.873 1.00 88.88 329 ASN A C 1
ATOM 2498 O O . ASN A 1 329 ? 3.443 -26.503 20.243 1.00 88.88 329 ASN A O 1
ATOM 2502 N N . ASP A 1 330 ? 3.584 -24.269 20.325 1.00 88.44 330 ASP A N 1
ATOM 2503 C CA . ASP A 1 330 ? 3.944 -24.045 18.921 1.00 88.44 330 ASP A CA 1
ATOM 2504 C C . ASP A 1 330 ? 5.455 -24.181 18.661 1.00 88.44 330 ASP A C 1
ATOM 2506 O O . ASP A 1 330 ? 5.895 -24.146 17.518 1.00 88.44 330 ASP A O 1
ATOM 2510 N N . MET A 1 331 ? 6.261 -24.334 19.719 1.00 82.94 331 MET A N 1
ATOM 2511 C CA . MET A 1 331 ? 7.726 -24.440 19.641 1.00 82.94 331 MET A CA 1
ATOM 2512 C C . MET A 1 331 ? 8.242 -25.833 19.224 1.00 82.94 331 MET A C 1
ATOM 2514 O O . MET A 1 331 ? 9.444 -26.085 19.333 1.00 82.94 331 MET A O 1
ATOM 2518 N N . THR A 1 332 ? 7.363 -26.753 18.818 1.00 58.53 332 THR A N 1
ATOM 2519 C CA . THR A 1 332 ? 7.697 -28.145 18.450 1.00 58.53 332 THR A CA 1
ATOM 2520 C C . THR A 1 332 ? 7.586 -28.375 16.956 1.00 58.53 332 THR A C 1
ATOM 2522 O O . THR A 1 332 ? 8.512 -29.003 16.398 1.00 58.53 332 THR A O 1
#

Foldseek 3Di:
DDDDDPDPDPPPPDDPDPDDPPDPDAAEEEEEEECQLVQDDVQGDPCLALQNVLCVVCVVVVRRHDYHRPYYHLDALVRSVVCLVVVLVVVHQEYEYEHQLNQQFAAAPGDGGPHDLVVNLVSLLVSCVVCVVSNHAYAYEQAAAFFPPAQAGNVRHDSCVRSVSNLVSSVVSCVVVVHHYQYNNVVNVVCVVVPDGCVVQAVRRRHGHSNVSVVSNVRCNVVVVVSSVVSVPDDDLVRCVVVCLQVLPDAAEEEEAEEPLLDQDDPPVSPDRVQVVVQVVSCVVRVSHNYDTHRNYYYLDAVVNCVVCCVPSPVVVVHSYYHYYHDPNVPD

Radius of gyration: 24.31 Å; Cα contacts (8 Å, |Δi|>4): 557; chains: 1; bounding box: 49×51×78 Å

Secondary structure (DSSP, 8-state):
--------------------------EEEEEEESHHHH--BTTB-GGGSHHHHHHHHHHHTT--EEEEE---TT--HHHHGGGHHHHHHT--SEEEEE--HHHH---TT-SS-SS-HHHHHHHHHHHHHHHHHTT-EEEEEEPPPPPTTPPP-TTS--THHHHHHHHHHHHHHHHHHT--EEEHHHHHHHHHHTT--GGGGBSSSSSB-HHHHHHHHHHHHHHHHHHHHHHTT---HHHHHHHHHHH--S-EEEEEEESTTTS--GGGTTS--HHHHHHHHHHHH-TT--EEEEEEE-TT--HHHHHHHHHHHTGGG--SEEEEE--STT--

Solvent-accessible surface area (backbone atoms only — not comparable to full-atom values): 18305 Å² total; per-residue (Å²): 136,85,83,80,80,82,79,81,82,78,85,77,80,86,69,85,78,73,85,67,81,74,75,87,69,60,46,34,32,33,39,40,30,14,44,66,54,43,33,61,48,97,84,26,51,68,72,44,18,35,52,44,45,40,36,51,55,39,43,78,72,69,43,65,55,44,57,46,71,64,27,37,73,77,43,34,55,81,59,49,63,79,51,44,66,67,55,56,72,67,63,30,57,30,36,37,42,36,60,36,67,49,28,35,38,30,53,77,88,41,93,52,41,71,45,53,64,66,56,48,43,53,37,52,50,50,55,48,49,56,34,49,76,68,75,20,45,52,32,41,30,36,46,66,55,53,20,97,85,34,72,52,35,32,77,69,42,60,53,56,73,46,32,51,58,39,43,53,41,51,52,50,49,24,61,76,70,72,40,54,73,38,57,38,30,58,52,44,51,52,40,41,77,72,69,47,62,50,52,77,26,21,76,70,19,70,43,55,26,49,60,26,18,49,53,52,29,64,65,42,45,64,60,49,54,51,49,59,61,56,54,78,78,54,76,51,70,73,72,44,40,63,54,38,36,66,66,30,82,49,79,38,32,34,32,34,37,26,12,48,83,42,17,80,49,86,87,50,77,77,48,79,36,62,47,50,49,50,38,53,48,49,42,66,78,22,73,57,28,48,70,48,60,42,74,42,25,39,68,77,39,30,62,70,55,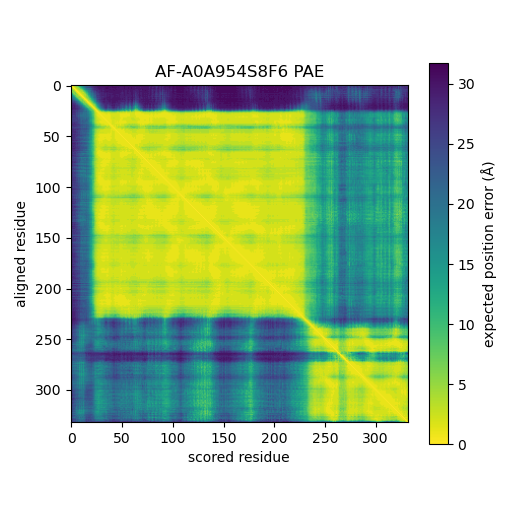44,66,78,37,38,59,73,66,41,56,72,66,67,53,64,41,75,48,81,49,70,54,83,58,61,78,117